Protein AF-S4R5X4-F1 (afdb_monomer)

Structure (mmCIF, N/CA/C/O backbone):
data_AF-S4R5X4-F1
#
_entry.id   AF-S4R5X4-F1
#
loop_
_atom_site.group_PDB
_atom_site.id
_atom_site.type_symbol
_atom_site.label_atom_id
_atom_site.label_alt_id
_atom_site.label_comp_id
_atom_site.label_asym_id
_atom_site.label_entity_id
_atom_site.label_seq_id
_atom_site.pdbx_PDB_ins_code
_atom_site.Cartn_x
_atom_site.Cartn_y
_atom_site.Cartn_z
_atom_site.occupancy
_atom_site.B_iso_or_equiv
_atom_site.auth_seq_id
_atom_site.auth_comp_id
_atom_site.auth_asym_id
_atom_site.auth_atom_id
_atom_site.pdbx_PDB_model_num
ATOM 1 N N . ILE A 1 1 ? 23.103 9.265 -6.075 1.00 38.38 1 ILE A N 1
ATOM 2 C CA . ILE A 1 1 ? 23.348 7.849 -6.441 1.00 38.38 1 ILE A CA 1
ATOM 3 C C . ILE A 1 1 ? 22.443 7.531 -7.623 1.00 38.38 1 ILE A C 1
ATOM 5 O O . ILE A 1 1 ? 21.228 7.491 -7.450 1.00 38.38 1 ILE A O 1
ATOM 9 N N . GLY A 1 2 ? 23.011 7.451 -8.830 1.00 53.12 2 GLY A N 1
ATOM 10 C CA . GLY A 1 2 ? 22.262 7.063 -10.027 1.00 53.12 2 GLY A CA 1
ATOM 11 C C . GLY A 1 2 ? 21.777 5.622 -9.884 1.00 53.12 2 GLY A C 1
ATOM 12 O O . GLY A 1 2 ? 22.504 4.779 -9.367 1.00 53.12 2 GLY A O 1
ATOM 13 N N . ARG A 1 3 ? 20.529 5.346 -10.268 1.00 67.25 3 ARG A N 1
ATOM 14 C CA . ARG A 1 3 ? 20.020 3.971 -10.305 1.00 67.25 3 ARG A CA 1
ATOM 15 C C . ARG A 1 3 ? 20.649 3.274 -11.505 1.00 67.25 3 ARG A C 1
ATOM 17 O O . ARG A 1 3 ? 20.327 3.622 -12.636 1.00 67.25 3 ARG A O 1
ATOM 24 N N . THR A 1 4 ? 21.543 2.324 -11.261 1.00 82.88 4 THR A N 1
ATOM 25 C CA . THR A 1 4 ? 22.122 1.495 -12.321 1.00 82.88 4 THR A CA 1
ATOM 26 C C . THR A 1 4 ? 21.131 0.402 -12.697 1.00 82.88 4 THR A C 1
ATOM 28 O O . THR A 1 4 ? 20.563 -0.257 -11.826 1.00 82.88 4 THR A O 1
ATOM 31 N N . VAL A 1 5 ? 20.895 0.223 -13.993 1.00 87.19 5 VAL A N 1
ATOM 32 C CA . VAL A 1 5 ? 20.028 -0.846 -14.495 1.00 87.19 5 VAL A CA 1
ATOM 33 C C . VAL A 1 5 ? 20.739 -2.184 -14.309 1.00 87.19 5 VAL A C 1
ATOM 35 O O . VAL A 1 5 ? 21.898 -2.328 -14.695 1.00 87.19 5 VAL A O 1
ATOM 38 N N . CYS A 1 6 ? 20.054 -3.168 -13.722 1.00 92.44 6 CYS A N 1
ATOM 39 C CA . CYS A 1 6 ? 20.585 -4.523 -13.627 1.00 92.44 6 CYS A CA 1
ATOM 40 C C . CYS A 1 6 ? 20.524 -5.185 -15.007 1.00 92.44 6 CYS A C 1
ATOM 42 O O . CYS A 1 6 ? 19.441 -5.503 -15.499 1.00 92.44 6 CYS A O 1
ATOM 44 N N . ARG A 1 7 ? 21.690 -5.373 -15.629 1.00 93.75 7 ARG A N 1
ATOM 45 C CA . ARG A 1 7 ? 21.796 -5.899 -16.993 1.00 93.75 7 ARG A CA 1
ATOM 46 C C . ARG A 1 7 ? 21.220 -7.309 -17.122 1.00 93.75 7 ARG A C 1
ATOM 48 O O . ARG A 1 7 ? 20.422 -7.529 -18.019 1.00 93.75 7 ARG A O 1
ATOM 55 N N . ALA A 1 8 ? 21.532 -8.201 -16.182 1.00 95.75 8 ALA A N 1
ATOM 56 C CA . ALA A 1 8 ? 21.023 -9.574 -16.194 1.00 95.75 8 ALA A CA 1
ATOM 57 C C . ALA A 1 8 ? 19.483 -9.633 -16.138 1.00 95.75 8 ALA A C 1
ATOM 59 O O . ALA A 1 8 ? 18.861 -10.403 -16.862 1.00 95.75 8 ALA A O 1
ATOM 60 N N . VAL A 1 9 ? 18.853 -8.775 -15.325 1.00 94.81 9 VAL A N 1
ATOM 61 C CA . VAL A 1 9 ? 17.381 -8.688 -15.254 1.00 94.81 9 VAL A CA 1
ATOM 62 C C . VAL A 1 9 ? 16.804 -8.146 -16.560 1.00 94.81 9 VAL A C 1
ATOM 64 O O . VAL A 1 9 ? 15.781 -8.635 -17.027 1.00 94.81 9 VAL A O 1
ATOM 67 N N . LEU A 1 10 ? 17.453 -7.144 -17.157 1.00 94.94 10 LEU A N 1
ATOM 68 C CA . LEU A 1 10 ? 17.000 -6.568 -18.419 1.00 94.94 10 LEU A CA 1
ATOM 69 C C . LEU A 1 10 ? 17.122 -7.559 -19.581 1.00 94.94 10 LEU A C 1
ATOM 71 O O . LEU A 1 10 ? 16.208 -7.631 -20.387 1.00 94.94 10 LEU A O 1
ATOM 75 N N . GLU A 1 11 ? 18.211 -8.326 -19.646 1.00 96.12 11 GLU A N 1
ATOM 76 C CA . GLU A 1 11 ? 18.411 -9.375 -20.653 1.00 96.12 11 GLU A CA 1
ATOM 77 C C . GLU A 1 11 ? 17.351 -10.473 -20.522 1.00 96.12 11 GLU A C 1
ATOM 79 O O . GLU A 1 11 ? 16.758 -10.873 -21.519 1.00 96.12 11 GLU A O 1
ATOM 84 N N . HIS A 1 12 ? 17.038 -10.894 -19.294 1.00 96.75 12 HIS A N 1
ATOM 85 C CA . HIS A 1 12 ? 15.958 -11.848 -19.057 1.00 96.75 12 HIS A CA 1
ATOM 86 C C . HIS A 1 12 ? 14.590 -11.294 -19.491 1.00 96.75 12 HIS A C 1
ATOM 88 O O . HIS A 1 12 ? 13.841 -11.973 -20.187 1.00 96.75 12 HIS A O 1
ATOM 94 N N . PHE A 1 13 ? 14.286 -10.035 -19.159 1.00 96.88 13 PHE A N 1
ATOM 95 C CA . PHE A 1 13 ? 13.076 -9.363 -19.641 1.00 96.88 13 PHE A CA 1
ATOM 96 C C . PHE A 1 13 ? 13.043 -9.223 -21.165 1.0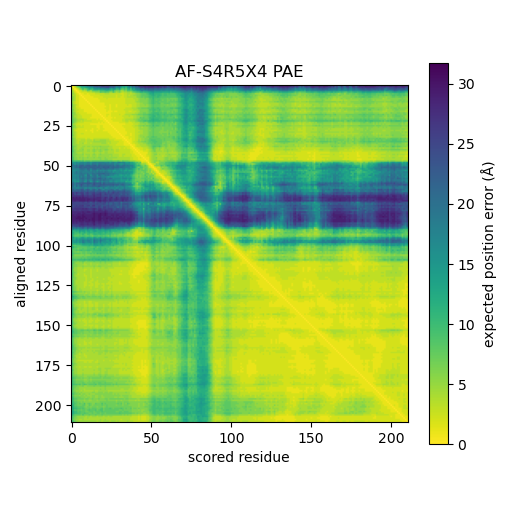0 96.88 13 PHE A C 1
ATOM 98 O O . PHE A 1 13 ? 11.973 -9.341 -21.750 1.00 96.88 13 PHE A O 1
ATOM 105 N N . ASP A 1 14 ? 14.187 -8.982 -21.808 1.00 96.69 14 ASP A N 1
ATOM 106 C CA . ASP A 1 14 ? 14.277 -8.858 -23.262 1.00 96.69 14 ASP A CA 1
ATOM 107 C C . ASP A 1 14 ? 13.915 -10.169 -23.977 1.00 96.69 14 ASP A C 1
ATOM 109 O O . ASP A 1 14 ? 13.269 -10.112 -25.023 1.00 96.69 14 ASP A O 1
ATOM 113 N N . VAL A 1 15 ? 14.254 -11.323 -23.393 1.00 97.00 15 VAL A N 1
ATOM 114 C CA . VAL A 1 15 ? 13.836 -12.644 -23.889 1.00 97.00 15 VAL A CA 1
ATOM 115 C C . VAL A 1 15 ? 12.344 -12.870 -23.628 1.00 97.00 15 VAL A C 1
ATOM 117 O O . VAL A 1 15 ? 11.556 -12.931 -24.568 1.00 97.00 15 VAL A O 1
ATOM 120 N N . GLU A 1 16 ? 11.938 -12.899 -22.358 1.00 97.06 16 GLU A N 1
ATOM 121 C CA . GLU A 1 16 ? 10.577 -13.280 -21.946 1.00 97.06 16 GLU A CA 1
ATOM 122 C C . GLU A 1 16 ? 9.509 -12.334 -22.518 1.00 97.06 16 GLU A C 1
ATOM 124 O O . GLU A 1 16 ? 8.531 -12.739 -23.149 1.00 97.06 16 GLU A O 1
ATOM 129 N N . TYR A 1 17 ? 9.691 -11.025 -22.331 1.00 97.56 17 TYR A N 1
ATOM 130 C CA . TYR A 1 17 ? 8.712 -10.039 -22.782 1.00 97.56 17 TYR A CA 1
ATOM 131 C C . TYR A 1 17 ? 8.845 -9.707 -24.269 1.00 97.56 17 TYR A C 1
ATOM 133 O O . TYR A 1 17 ? 7.873 -9.235 -24.867 1.00 97.56 17 TYR A O 1
ATOM 141 N N . GLY A 1 18 ? 10.004 -9.979 -24.876 1.00 96.88 18 GLY A N 1
ATOM 142 C CA . GLY A 1 18 ? 10.182 -9.934 -26.324 1.00 96.88 18 GLY A CA 1
ATOM 143 C C . GLY A 1 18 ? 9.308 -10.968 -27.031 1.00 96.88 18 GLY A C 1
ATOM 144 O O . GLY A 1 18 ? 8.622 -10.621 -27.993 1.00 96.88 18 GLY A O 1
ATOM 145 N N . GLU A 1 19 ? 9.255 -12.194 -26.509 1.00 97.12 19 GLU A N 1
ATOM 146 C CA . GLU A 1 19 ? 8.370 -13.250 -27.013 1.00 97.12 19 GLU A CA 1
ATOM 147 C C . GLU A 1 19 ? 6.889 -12.922 -26.771 1.00 97.12 19 GLU A C 1
ATOM 149 O O . GLU A 1 19 ? 6.078 -13.003 -27.694 1.00 97.12 19 GLU A O 1
ATOM 154 N N . LEU A 1 20 ? 6.532 -12.462 -25.565 1.00 97.38 20 LEU A N 1
ATOM 155 C CA . LEU A 1 20 ? 5.136 -12.177 -25.200 1.00 97.38 20 LEU A CA 1
ATOM 156 C C . LEU A 1 20 ? 4.530 -10.967 -25.926 1.00 97.38 20 LEU A C 1
ATOM 158 O O . LEU A 1 20 ? 3.342 -10.965 -26.253 1.00 97.38 20 LEU A O 1
ATOM 162 N N . PHE A 1 21 ? 5.310 -9.904 -26.148 1.00 97.00 21 PHE A N 1
ATOM 163 C CA . PHE A 1 21 ? 4.790 -8.630 -26.666 1.00 97.00 21 PHE A CA 1
ATOM 164 C C . PHE A 1 21 ? 5.345 -8.235 -28.042 1.00 97.00 21 PHE A C 1
ATOM 166 O O . PHE A 1 21 ? 4.913 -7.216 -28.601 1.00 97.00 21 PHE A O 1
ATOM 173 N N . GLY A 1 22 ? 6.286 -9.001 -28.601 1.00 96.06 22 GLY A N 1
ATOM 174 C CA . GLY A 1 22 ? 6.898 -8.741 -29.903 1.00 96.06 22 GLY A CA 1
ATOM 175 C C . GLY A 1 22 ? 7.437 -7.313 -30.021 1.00 96.06 22 GLY A C 1
ATOM 176 O O . GLY A 1 22 ? 8.041 -6.761 -29.102 1.00 96.06 22 GLY A O 1
ATOM 177 N N . GLN A 1 23 ? 7.137 -6.640 -31.135 1.00 94.56 23 GLN A N 1
ATOM 178 C CA . GLN A 1 23 ? 7.589 -5.262 -31.393 1.00 94.56 23 GLN A CA 1
ATOM 179 C C . GLN A 1 23 ? 7.088 -4.229 -30.362 1.00 94.56 23 GLN A C 1
ATOM 181 O O . GLN A 1 23 ? 7.664 -3.146 -30.230 1.00 94.56 23 GLN A O 1
ATOM 186 N N . ARG A 1 24 ? 6.023 -4.530 -29.598 1.00 96.94 24 ARG A N 1
ATOM 187 C CA . ARG A 1 24 ? 5.535 -3.631 -28.535 1.00 96.94 24 ARG A CA 1
ATOM 188 C C . ARG A 1 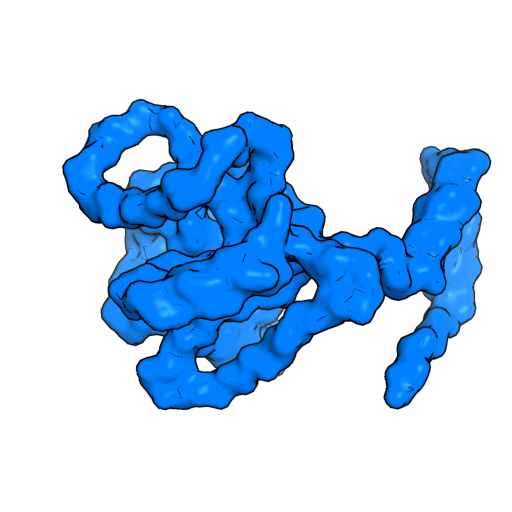24 ? 6.473 -3.609 -27.331 1.00 96.94 24 ARG A C 1
ATOM 190 O O . ARG A 1 24 ? 6.535 -2.575 -26.663 1.00 96.94 24 ARG A O 1
ATOM 197 N N . TRP A 1 25 ? 7.230 -4.683 -27.095 1.00 96.88 25 TRP A N 1
ATOM 198 C CA . TRP A 1 25 ? 8.203 -4.756 -26.006 1.00 96.88 25 TRP A CA 1
ATOM 199 C C . TRP A 1 25 ? 9.213 -3.610 -26.067 1.00 96.88 25 TRP A C 1
ATOM 201 O O . TRP A 1 25 ? 9.448 -2.949 -25.060 1.00 96.88 25 TRP A O 1
ATOM 211 N N . LEU A 1 26 ? 9.715 -3.273 -27.261 1.00 95.12 26 LEU A N 1
ATOM 212 C CA . LEU A 1 26 ? 10.669 -2.173 -27.446 1.00 95.12 26 LEU A CA 1
ATOM 213 C C . LEU A 1 26 ? 10.131 -0.839 -26.902 1.00 95.12 26 LEU A C 1
ATOM 215 O O . LEU A 1 26 ? 10.872 -0.063 -26.294 1.00 95.12 26 LEU A O 1
ATOM 219 N N . LYS A 1 27 ? 8.823 -0.589 -27.057 1.00 95.19 27 LYS A N 1
ATOM 220 C CA . LYS A 1 27 ? 8.160 0.603 -26.508 1.00 95.19 27 LYS A CA 1
ATOM 221 C C . LYS A 1 27 ? 8.034 0.526 -24.985 1.00 95.19 27 LYS A C 1
ATOM 223 O O . LYS A 1 27 ? 8.316 1.517 -24.314 1.00 95.19 27 LYS A O 1
ATOM 228 N N . PHE A 1 28 ? 7.641 -0.624 -24.435 1.00 94.44 28 PHE A N 1
ATOM 229 C CA . PHE A 1 28 ? 7.523 -0.824 -22.984 1.00 94.44 28 PHE A CA 1
ATOM 230 C C . PHE A 1 28 ? 8.873 -0.681 -22.288 1.00 94.44 28 PHE A C 1
ATOM 232 O O . PHE A 1 28 ? 9.009 0.120 -21.366 1.00 94.44 28 PHE A O 1
ATOM 239 N N . ARG A 1 29 ? 9.895 -1.352 -22.814 1.00 94.25 29 ARG A N 1
ATOM 240 C CA . ARG A 1 29 ? 11.285 -1.252 -22.377 1.00 94.25 29 ARG A CA 1
ATOM 241 C C . ARG A 1 29 ? 11.780 0.192 -22.378 1.00 94.25 29 ARG A C 1
ATOM 243 O O . ARG A 1 29 ? 12.335 0.655 -21.384 1.00 94.25 29 ARG A O 1
ATOM 250 N N . ALA A 1 30 ? 11.527 0.939 -23.454 1.00 93.44 30 ALA A N 1
ATOM 251 C CA . ALA A 1 30 ? 11.913 2.347 -23.542 1.00 93.44 30 ALA A CA 1
ATOM 252 C C . ALA A 1 30 ? 11.230 3.233 -22.482 1.00 93.44 30 ALA A C 1
ATOM 254 O O . ALA A 1 30 ? 11.796 4.249 -22.083 1.00 93.44 30 ALA A O 1
ATOM 255 N N . VAL A 1 31 ? 10.023 2.886 -22.021 1.00 91.19 31 VAL A N 1
ATOM 256 C CA . VAL A 1 31 ? 9.343 3.578 -20.909 1.00 91.19 31 VAL A CA 1
ATOM 257 C C . VAL A 1 31 ? 9.887 3.117 -19.555 1.00 91.19 31 VAL A C 1
ATOM 259 O O . VAL A 1 31 ? 10.163 3.952 -18.694 1.00 91.19 31 VAL A O 1
ATOM 262 N N . MET A 1 32 ? 10.107 1.813 -19.371 1.00 89.88 32 MET A N 1
ATOM 263 C CA . MET A 1 32 ? 10.686 1.247 -18.148 1.00 89.88 32 MET A CA 1
ATOM 264 C C . MET A 1 32 ? 12.061 1.840 -17.837 1.00 89.88 32 MET A C 1
ATOM 266 O O . MET A 1 32 ? 12.354 2.112 -16.680 1.00 89.88 32 MET A O 1
ATOM 270 N N . LEU A 1 33 ? 12.878 2.110 -18.856 1.00 91.50 33 LEU A N 1
ATOM 271 C CA . LEU A 1 33 ? 14.222 2.674 -18.698 1.00 91.50 33 LEU A CA 1
ATOM 272 C C . LEU A 1 33 ? 14.259 4.210 -18.636 1.00 91.50 33 LEU A C 1
ATOM 274 O O . LEU A 1 33 ? 15.338 4.781 -18.500 1.00 91.50 33 LEU A O 1
ATOM 278 N N . ALA A 1 34 ? 13.110 4.886 -18.723 1.00 88.81 34 ALA A N 1
ATOM 279 C CA . ALA A 1 34 ? 13.012 6.343 -18.756 1.00 88.81 34 ALA A CA 1
ATOM 280 C C . ALA A 1 34 ? 12.267 6.880 -17.516 1.00 88.81 34 ALA A C 1
ATOM 282 O O . ALA A 1 34 ? 11.046 7.043 -17.559 1.00 88.81 34 ALA A O 1
ATOM 283 N N . PRO A 1 35 ? 12.967 7.203 -16.405 1.00 83.62 35 PRO A N 1
ATOM 284 C CA . PRO A 1 35 ? 12.337 7.664 -15.162 1.00 83.62 35 PRO A CA 1
ATOM 285 C C . PRO A 1 35 ? 11.455 8.908 -15.312 1.00 83.62 35 PRO A C 1
ATOM 287 O O . PRO A 1 35 ? 10.497 9.081 -14.568 1.00 83.62 35 PRO A O 1
ATOM 290 N N . ASN A 1 36 ? 11.744 9.769 -16.291 1.00 81.75 36 ASN A N 1
ATOM 291 C CA . ASN A 1 36 ? 10.931 10.939 -16.627 1.00 81.75 36 ASN A CA 1
ATOM 292 C C . ASN A 1 36 ? 9.559 10.585 -17.228 1.00 81.75 36 ASN A C 1
ATOM 294 O O . ASN A 1 36 ? 8.693 11.453 -17.300 1.00 81.75 36 ASN A O 1
ATOM 298 N N . LYS A 1 37 ? 9.360 9.334 -17.659 1.00 83.06 37 LYS A N 1
ATOM 299 C CA . LYS A 1 37 ? 8.078 8.813 -18.149 1.00 83.06 37 LYS A CA 1
ATOM 300 C C . LYS A 1 37 ? 7.274 8.091 -17.065 1.00 83.06 37 LYS A C 1
ATOM 302 O O . LYS A 1 37 ? 6.140 7.697 -17.322 1.00 83.06 37 LYS A O 1
ATOM 307 N N . TRP A 1 38 ? 7.837 7.883 -15.874 1.00 84.69 38 TRP A N 1
ATOM 308 C CA . TRP A 1 38 ? 7.147 7.175 -14.799 1.00 84.69 38 TRP A CA 1
ATOM 309 C C . TRP A 1 38 ? 6.102 8.074 -14.143 1.00 84.69 38 TRP A C 1
ATOM 311 O O . TRP A 1 38 ? 6.392 9.197 -13.731 1.00 84.69 38 TRP A O 1
ATOM 321 N N . GLN A 1 39 ? 4.881 7.558 -14.024 1.00 83.88 39 GLN A N 1
ATOM 322 C CA . GLN A 1 39 ? 3.752 8.304 -13.484 1.00 83.88 39 GLN A CA 1
ATOM 323 C C . GLN A 1 39 ? 3.590 8.035 -11.989 1.00 83.88 39 GLN A C 1
ATOM 325 O O . GLN A 1 39 ? 3.232 6.938 -11.555 1.00 83.88 39 GLN A O 1
ATOM 330 N N . TYR A 1 40 ? 3.838 9.072 -11.197 1.00 84.75 40 TYR A N 1
ATOM 331 C CA . TYR A 1 40 ? 3.565 9.079 -9.768 1.00 84.75 40 TYR A CA 1
ATOM 332 C C . TYR A 1 40 ? 2.317 9.908 -9.478 1.00 84.75 40 TYR A C 1
ATOM 334 O O . TYR A 1 40 ? 2.081 10.935 -10.119 1.00 84.75 40 TYR A O 1
ATOM 342 N N . ALA A 1 41 ? 1.562 9.470 -8.478 1.00 84.12 41 ALA A N 1
ATOM 343 C CA . ALA A 1 41 ? 0.423 10.177 -7.930 1.00 84.12 41 ALA A CA 1
ATOM 344 C C . ALA A 1 41 ? 0.679 10.567 -6.468 1.00 84.12 41 ALA A C 1
ATOM 346 O O . ALA A 1 41 ? 1.342 9.833 -5.731 1.00 84.12 41 ALA A O 1
ATOM 347 N N . ALA A 1 42 ? 0.118 11.696 -6.047 1.00 87.50 42 ALA A N 1
ATOM 348 C CA . ALA A 1 42 ? -0.112 12.025 -4.650 1.00 87.50 42 ALA A CA 1
ATOM 349 C C . ALA A 1 42 ? -1.559 11.673 -4.302 1.00 87.50 42 ALA A C 1
ATOM 351 O O . ALA A 1 42 ? -2.495 12.302 -4.793 1.00 87.50 42 ALA A O 1
ATOM 352 N N . LEU A 1 43 ? -1.725 10.657 -3.460 1.00 88.12 43 LEU A N 1
ATOM 353 C CA . LEU A 1 43 ? -2.986 10.306 -2.823 1.00 88.12 43 LEU A CA 1
ATOM 354 C C . LEU A 1 43 ? -3.200 11.247 -1.627 1.00 88.12 43 LEU A C 1
ATOM 356 O O . LEU A 1 43 ? -2.438 11.152 -0.662 1.00 88.12 43 LEU A O 1
ATOM 360 N N . PRO A 1 44 ? -4.184 12.155 -1.652 1.00 85.88 44 PRO A N 1
ATOM 361 C CA . PRO A 1 44 ? -4.466 13.047 -0.544 1.00 85.88 44 PRO A CA 1
ATOM 362 C C . PRO A 1 44 ? -4.878 12.269 0.697 1.00 85.88 44 PRO A C 1
ATOM 364 O O . PRO A 1 44 ? -5.566 11.254 0.623 1.00 85.88 44 PRO A O 1
ATOM 367 N N . ASN A 1 45 ? -4.473 12.775 1.851 1.00 90.06 45 ASN A N 1
ATOM 368 C CA . ASN A 1 45 ? -4.889 12.238 3.126 1.00 90.06 45 ASN A CA 1
ATOM 369 C C . ASN A 1 45 ? -6.098 13.008 3.655 1.00 90.06 45 ASN A C 1
ATOM 371 O O . ASN A 1 45 ? -5.947 14.027 4.328 1.00 90.06 45 ASN A O 1
ATOM 375 N N . LEU A 1 46 ? -7.299 12.495 3.406 1.00 85.56 46 LEU A N 1
ATOM 376 C CA . LEU A 1 46 ? -8.554 13.107 3.837 1.00 85.56 46 LEU A CA 1
ATOM 377 C C . LEU A 1 46 ? -8.646 13.291 5.361 1.00 85.56 46 LEU A C 1
ATOM 379 O O . LEU A 1 46 ? -9.366 14.175 5.818 1.00 85.56 46 LEU A O 1
ATOM 383 N N . PHE A 1 47 ? -7.885 12.526 6.154 1.00 87.69 47 PHE A N 1
ATOM 384 C CA . PHE A 1 47 ? -7.805 12.720 7.604 1.00 87.69 47 PHE A CA 1
ATOM 385 C C . PHE A 1 47 ? -7.041 13.992 8.009 1.00 87.69 47 PHE A C 1
ATOM 387 O O . PHE A 1 47 ? -7.362 14.590 9.031 1.00 87.69 47 PHE A O 1
ATOM 394 N N . ALA A 1 48 ? -6.047 14.419 7.224 1.00 86.00 48 ALA A N 1
ATOM 395 C CA . ALA A 1 48 ? -5.311 15.667 7.454 1.00 86.00 48 ALA A CA 1
ATOM 396 C C . ALA A 1 48 ? -6.044 16.893 6.873 1.00 86.00 48 ALA A C 1
ATOM 398 O O . ALA A 1 48 ? -5.855 18.021 7.320 1.00 86.00 48 ALA A O 1
ATOM 399 N N . MET A 1 49 ? -6.915 16.669 5.887 1.00 71.38 49 MET A N 1
ATOM 400 C CA . MET A 1 49 ? -7.570 17.711 5.081 1.00 71.38 49 MET A CA 1
ATOM 401 C C . MET A 1 49 ? -8.732 18.412 5.780 1.00 71.38 49 MET A C 1
ATOM 403 O O . MET A 1 49 ? -9.362 19.284 5.190 1.00 71.38 49 MET A O 1
ATOM 407 N N . GLN A 1 50 ? -9.021 18.070 7.037 1.00 64.19 50 GLN A N 1
ATOM 408 C CA . GLN A 1 50 ? -9.927 18.872 7.862 1.00 64.19 50 GLN A CA 1
ATOM 409 C C . GLN A 1 50 ? -9.350 20.274 8.146 1.00 64.19 50 GLN A C 1
ATOM 411 O O . GLN A 1 50 ? -10.100 21.187 8.475 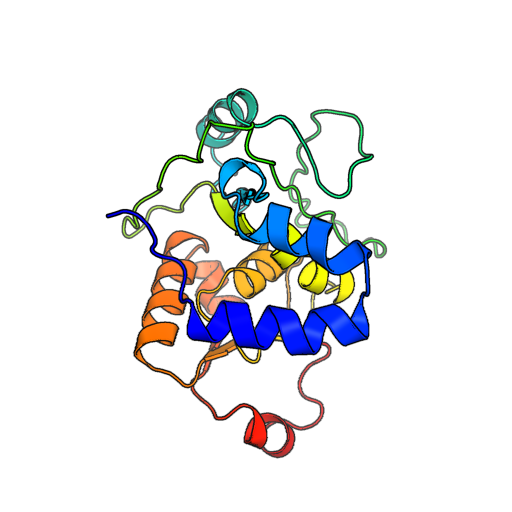1.00 64.19 50 GLN A O 1
ATOM 416 N N . GLN A 1 51 ? -8.037 20.473 7.965 1.00 60.47 51 GLN A N 1
ATOM 417 C CA . GLN A 1 51 ? -7.368 21.767 8.105 1.00 60.47 51 GLN A CA 1
ATOM 418 C C . GLN A 1 51 ? -7.356 22.532 6.768 1.00 60.47 51 GLN A C 1
ATOM 420 O O . GLN A 1 51 ? -6.809 22.053 5.773 1.00 60.47 51 GLN A O 1
ATOM 425 N N . ARG A 1 52 ? -7.943 23.739 6.746 1.00 55.16 52 ARG A N 1
ATOM 426 C CA . ARG A 1 52 ? -8.134 24.572 5.538 1.00 55.16 52 ARG A CA 1
ATOM 427 C C . ARG A 1 52 ? -6.826 24.884 4.797 1.00 55.16 52 ARG A C 1
ATOM 429 O O . ARG A 1 52 ? -6.763 24.722 3.582 1.00 55.16 52 ARG A O 1
ATOM 436 N N . GLU A 1 53 ? -5.775 25.216 5.539 1.00 59.59 53 GLU A N 1
ATOM 437 C CA . GLU A 1 53 ? -4.431 25.539 5.025 1.00 59.59 53 GLU A CA 1
ATOM 438 C C . GLU A 1 53 ? -3.818 24.389 4.211 1.00 59.59 53 GLU A C 1
ATOM 440 O O . GLU A 1 53 ? -3.132 24.606 3.213 1.00 59.59 53 GLU A O 1
ATOM 445 N N . THR A 1 54 ? -4.115 23.143 4.597 1.00 64.88 54 THR A N 1
ATOM 446 C CA . THR A 1 54 ? -3.619 21.955 3.892 1.00 64.88 54 THR A CA 1
ATOM 447 C C . THR A 1 54 ? -4.302 21.788 2.532 1.00 64.88 54 THR A C 1
ATOM 449 O O . THR A 1 54 ? -3.672 21.316 1.592 1.00 64.88 54 THR A O 1
ATOM 452 N N . ARG A 1 55 ? -5.572 22.190 2.392 1.00 60.84 55 ARG A N 1
ATOM 453 C CA . ARG A 1 55 ? -6.320 22.063 1.128 1.00 60.84 55 ARG A CA 1
ATOM 454 C C . ARG A 1 55 ? -5.851 23.088 0.097 1.00 60.84 55 ARG A C 1
ATOM 456 O O . ARG A 1 55 ? -5.589 22.719 -1.046 1.00 60.84 55 ARG A O 1
ATOM 463 N N . GLU A 1 56 ? -5.714 24.346 0.512 1.00 62.06 56 GLU A N 1
ATOM 464 C CA . GLU A 1 56 ? -5.318 25.458 -0.365 1.00 62.06 56 GLU A CA 1
ATOM 465 C C . GLU A 1 56 ? -3.879 25.271 -0.883 1.00 62.06 56 GLU A C 1
ATOM 467 O O . GLU A 1 56 ? -3.655 25.324 -2.091 1.00 62.06 56 GLU A O 1
ATOM 472 N N . GLY A 1 57 ? -2.930 24.891 -0.017 1.00 65.00 57 GLY A N 1
ATOM 473 C CA . GLY A 1 57 ? -1.534 24.678 -0.424 1.00 65.00 57 GLY A CA 1
ATOM 474 C C . GLY A 1 57 ? -1.298 23.485 -1.364 1.00 65.00 57 GLY A C 1
ATOM 475 O O . GLY A 1 57 ? -0.296 23.442 -2.070 1.00 65.00 57 GLY A O 1
ATOM 476 N N . LEU A 1 58 ? -2.200 22.499 -1.411 1.00 64.25 58 LEU A N 1
ATOM 477 C CA . LEU A 1 58 ? -2.080 21.360 -2.335 1.00 64.25 58 LEU A CA 1
ATOM 478 C C . LEU A 1 58 ? -2.752 21.650 -3.680 1.00 64.25 58 LEU A C 1
ATOM 480 O O . LEU A 1 58 ? -2.246 21.210 -4.711 1.00 64.25 58 LEU A O 1
ATOM 484 N N . ALA A 1 59 ? -3.851 22.411 -3.692 1.00 60.53 59 ALA A N 1
ATOM 485 C CA . ALA A 1 59 ? -4.543 22.789 -4.924 1.00 60.53 59 ALA A CA 1
ATOM 486 C C . ALA A 1 59 ? -3.622 23.542 -5.905 1.00 60.53 59 ALA A C 1
ATOM 488 O O . ALA A 1 59 ? -3.727 23.360 -7.117 1.00 60.53 59 ALA A O 1
ATOM 489 N N . GLU A 1 60 ? -2.660 24.319 -5.397 1.00 59.16 60 GLU A N 1
ATOM 490 C CA . GLU A 1 60 ? -1.668 25.032 -6.216 1.00 59.16 60 GLU A CA 1
ATOM 491 C C . GLU A 1 60 ? -0.625 24.114 -6.877 1.00 59.16 60 GLU A C 1
ATOM 493 O O . GLU A 1 60 ? -0.024 24.465 -7.896 1.00 59.16 60 GLU A O 1
ATOM 498 N N . HIS A 1 61 ? -0.396 22.923 -6.322 1.00 56.66 61 HIS A N 1
ATOM 499 C CA . HIS A 1 61 ? 0.655 22.012 -6.776 1.00 56.66 61 HIS A CA 1
ATOM 500 C C . HIS A 1 61 ? 0.144 20.878 -7.667 1.00 56.66 61 HIS A C 1
ATOM 502 O O . HIS A 1 61 ? 0.956 20.156 -8.254 1.00 56.66 61 HIS A O 1
ATOM 508 N N . PHE A 1 62 ? -1.176 20.724 -7.804 1.00 59.56 62 PHE A N 1
ATOM 509 C CA . PHE A 1 62 ? -1.761 19.494 -8.311 1.00 59.56 62 PHE A CA 1
ATOM 510 C C . PHE A 1 62 ? -2.978 19.703 -9.223 1.00 59.56 62 PHE A C 1
ATOM 512 O O . PHE A 1 62 ? -3.946 20.350 -8.847 1.00 59.56 62 PHE A O 1
ATOM 519 N N . ARG A 1 63 ? -2.941 19.134 -10.442 1.00 54.56 63 ARG A N 1
ATOM 520 C CA . ARG A 1 63 ? -3.839 19.549 -11.544 1.00 54.56 63 ARG A CA 1
ATOM 521 C C . ARG A 1 63 ? -4.666 18.444 -12.217 1.00 54.56 63 ARG A C 1
ATOM 523 O O . ARG A 1 63 ? -5.392 18.740 -13.157 1.00 54.56 63 ARG A O 1
ATOM 530 N N . TYR A 1 64 ? -4.571 17.191 -11.770 1.00 55.84 64 TYR A N 1
ATOM 531 C CA . TYR A 1 64 ? -5.256 16.055 -12.407 1.00 55.84 64 TYR A CA 1
ATOM 532 C C . TYR A 1 64 ? -5.910 15.160 -11.362 1.00 55.84 64 TYR A C 1
ATOM 534 O O . TYR A 1 64 ? -5.313 14.977 -10.311 1.00 55.84 64 TYR A O 1
ATOM 542 N N . THR A 1 65 ? -7.088 14.610 -11.658 1.00 56.38 65 THR A N 1
ATOM 543 C CA . THR A 1 65 ? -7.815 13.627 -10.838 1.00 56.38 65 THR A CA 1
ATOM 544 C C . THR A 1 65 ? -7.866 12.279 -11.558 1.00 56.38 65 THR A C 1
ATOM 546 O O . THR A 1 65 ? -7.754 12.215 -12.785 1.00 56.38 65 THR A O 1
ATOM 549 N N . PHE A 1 66 ? -8.002 11.186 -10.803 1.00 51.88 66 PHE A N 1
ATOM 550 C CA . PHE A 1 66 ? -8.181 9.844 -11.355 1.00 51.88 66 PHE A CA 1
ATOM 551 C C . PHE A 1 66 ? -9.451 9.202 -10.770 1.00 51.88 66 PHE A C 1
ATOM 553 O O . PHE A 1 66 ? -9.640 9.287 -9.564 1.00 51.88 66 PHE A O 1
ATOM 560 N N . PRO A 1 67 ? -10.310 8.540 -11.566 1.00 50.41 67 PRO A N 1
ATOM 561 C CA . PRO A 1 67 ? -10.256 8.441 -13.022 1.00 50.41 67 PRO A CA 1
ATOM 562 C C . PRO A 1 67 ? -10.530 9.797 -13.692 1.00 50.41 67 PRO A C 1
ATOM 564 O O . PRO A 1 67 ? -11.298 10.615 -13.192 1.00 50.41 67 PRO A O 1
ATOM 567 N N . ALA A 1 68 ? -9.851 10.044 -14.813 1.00 45.81 68 ALA A N 1
ATOM 568 C CA . ALA A 1 68 ? -9.964 11.290 -15.561 1.00 45.81 68 ALA A CA 1
ATOM 569 C C . ALA A 1 68 ? -11.392 11.440 -16.117 1.00 45.81 68 ALA A C 1
ATOM 571 O O . ALA A 1 68 ? -11.808 10.638 -16.950 1.00 45.81 68 ALA A O 1
ATOM 572 N N . GLY A 1 69 ? -12.140 12.445 -15.649 1.00 44.19 69 GLY A N 1
ATOM 573 C CA . GLY A 1 69 ? -13.491 12.724 -16.151 1.00 44.19 69 GLY A CA 1
ATOM 574 C C . GLY A 1 69 ? -14.402 13.548 -15.236 1.00 44.19 69 GLY A C 1
ATOM 575 O O . GLY A 1 69 ? -15.381 14.108 -15.720 1.00 44.19 69 GLY A O 1
ATOM 576 N N . SER A 1 70 ? -14.103 13.686 -13.942 1.00 47.25 70 SER A N 1
ATOM 577 C CA . SER A 1 70 ? -14.869 14.573 -13.058 1.00 47.25 70 SER A CA 1
ATOM 578 C C . SER A 1 70 ? -14.382 16.020 -13.191 1.00 47.25 70 SER A C 1
ATOM 580 O O . SER A 1 70 ? -13.324 16.403 -12.693 1.00 47.25 70 SER A O 1
ATOM 582 N N . HIS A 1 71 ? -15.156 16.824 -13.917 1.00 38.62 71 HIS A N 1
ATOM 583 C CA . HIS A 1 71 ? -14.982 18.268 -14.007 1.00 38.62 71 HIS A CA 1
ATOM 584 C C . HIS A 1 71 ? -15.215 18.927 -12.635 1.00 38.62 71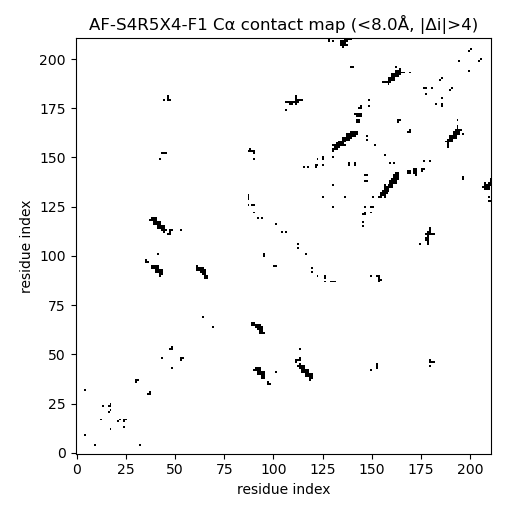 HIS A C 1
ATOM 586 O O . HIS A 1 71 ? -16.296 18.798 -12.072 1.00 38.62 71 HIS A O 1
ATOM 592 N N . GLY A 1 72 ? -14.236 19.695 -12.150 1.00 42.53 72 GLY A N 1
ATOM 593 C CA . GLY A 1 72 ? -14.450 20.764 -11.164 1.00 42.53 72 GLY A CA 1
ATOM 594 C C . GLY A 1 72 ? -13.816 20.569 -9.772 1.00 42.53 72 GLY A C 1
ATOM 595 O O . GLY A 1 72 ? -13.594 19.442 -9.338 1.00 42.53 72 GLY A O 1
ATOM 596 N N . PRO A 1 73 ? -13.513 21.676 -9.060 1.00 41.06 73 PRO A N 1
ATOM 597 C CA . PRO A 1 73 ? -12.789 21.712 -7.786 1.00 41.06 73 PRO A CA 1
ATOM 598 C C . PRO A 1 73 ? -13.683 21.433 -6.563 1.00 41.06 73 PRO A C 1
ATOM 600 O O . PRO A 1 73 ? -13.364 21.872 -5.457 1.00 41.06 73 PRO A O 1
ATOM 603 N N . GLU A 1 74 ? -14.805 20.727 -6.725 1.00 46.94 74 GLU A N 1
ATOM 604 C CA . GLU A 1 74 ? -15.611 20.300 -5.579 1.00 46.94 74 GLU A CA 1
ATOM 605 C C . GLU A 1 74 ? -14.929 19.113 -4.902 1.00 46.94 74 GLU A C 1
ATOM 607 O O . GLU A 1 74 ? -15.152 17.941 -5.194 1.00 46.94 74 GLU A O 1
ATOM 612 N N . TRP A 1 75 ? -14.017 19.451 -3.996 1.00 49.94 75 TRP A N 1
ATOM 613 C CA . TRP A 1 75 ? -13.425 18.507 -3.068 1.00 49.94 75 TRP A CA 1
ATOM 614 C C . TRP A 1 75 ? -14.532 17.782 -2.296 1.00 49.94 75 TRP A C 1
ATOM 616 O O . TRP A 1 75 ? -15.365 18.465 -1.693 1.00 49.94 75 TRP A O 1
ATOM 626 N N . PRO A 1 76 ? -14.529 16.442 -2.209 1.00 48.81 76 PRO A N 1
ATOM 627 C CA . PRO A 1 76 ? -15.538 15.738 -1.438 1.00 48.81 76 PRO A CA 1
ATOM 628 C C . PRO A 1 76 ? -15.390 16.132 0.032 1.00 48.81 76 PRO A C 1
ATOM 630 O O . PRO A 1 76 ? -14.406 15.807 0.705 1.00 48.81 76 PRO A O 1
ATOM 633 N N . LEU A 1 77 ? -16.374 16.854 0.559 1.00 44.69 77 LEU A N 1
ATOM 634 C CA . LEU A 1 77 ? -16.627 16.796 1.989 1.00 44.69 77 LEU A CA 1
ATOM 635 C C . LEU A 1 77 ? -16.915 15.324 2.290 1.00 44.69 77 LEU A C 1
ATOM 637 O O . LEU A 1 77 ? -17.780 14.726 1.655 1.00 44.69 77 LEU A O 1
ATOM 641 N N . ARG A 1 78 ? -16.162 14.720 3.217 1.00 46.88 78 ARG A N 1
ATOM 642 C CA . ARG A 1 78 ? -16.578 13.454 3.821 1.00 46.88 78 ARG A CA 1
ATOM 643 C C . ARG A 1 78 ? -17.937 13.720 4.469 1.00 46.88 78 ARG A C 1
ATOM 645 O O . ARG A 1 78 ? -17.980 14.232 5.584 1.00 46.88 78 ARG A O 1
ATOM 652 N N . SER A 1 79 ? -19.024 13.431 3.758 1.00 39.06 79 SER A N 1
ATOM 653 C CA . SER A 1 79 ? -20.314 13.201 4.390 1.00 39.06 79 SER A CA 1
ATOM 654 C C . SER A 1 79 ? -20.108 11.956 5.238 1.00 39.06 79 SER A C 1
ATOM 656 O O . SER A 1 79 ? -19.910 10.860 4.719 1.00 39.06 79 SER A O 1
ATOM 658 N N . LEU A 1 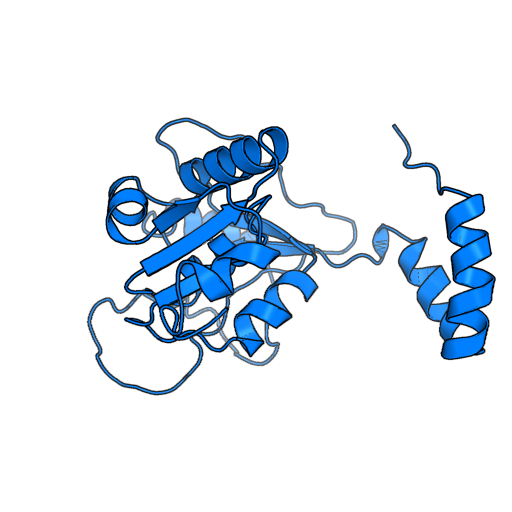80 ? -20.007 12.153 6.548 1.00 40.72 80 LEU A N 1
ATOM 659 C CA . LEU A 1 80 ? -19.937 11.060 7.508 1.00 40.72 80 LEU A CA 1
ATOM 660 C C . LEU A 1 80 ? -21.310 10.378 7.678 1.00 40.72 80 LEU A C 1
ATOM 662 O O . LEU A 1 80 ? -21.367 9.391 8.399 1.00 40.72 80 LEU A O 1
ATOM 666 N N . ASP A 1 81 ? -22.376 10.847 7.003 1.00 36.16 81 ASP A N 1
ATOM 667 C CA . ASP A 1 81 ? -23.759 10.582 7.431 1.00 36.16 81 ASP A CA 1
ATOM 668 C C . ASP A 1 81 ? -24.823 10.329 6.343 1.00 36.16 81 ASP A C 1
ATOM 670 O O . ASP A 1 81 ? -26.008 10.289 6.671 1.00 36.16 81 ASP A O 1
ATOM 674 N N . ASP A 1 82 ? -24.504 10.084 5.070 1.00 35.25 82 ASP A N 1
ATOM 675 C CA . ASP A 1 82 ? -25.542 9.644 4.123 1.00 35.25 82 ASP A CA 1
ATOM 676 C C . ASP A 1 82 ? -25.376 8.175 3.746 1.00 35.25 82 ASP A C 1
ATOM 678 O O . ASP A 1 82 ? -24.636 7.798 2.846 1.00 35.25 82 ASP A O 1
ATOM 682 N N . GLY A 1 83 ? -26.138 7.320 4.433 1.00 37.22 83 GLY A N 1
ATOM 683 C CA . GLY A 1 83 ? -26.334 5.902 4.117 1.00 37.22 83 GLY A CA 1
ATOM 684 C C . GLY A 1 83 ? -26.997 5.639 2.755 1.00 37.22 83 GLY A C 1
ATOM 685 O O . GLY A 1 83 ? -27.828 4.743 2.635 1.00 37.22 83 GLY A O 1
ATOM 686 N N . ARG A 1 84 ? -26.658 6.405 1.714 1.00 34.06 84 ARG A N 1
ATOM 687 C CA . ARG A 1 84 ? -27.038 6.150 0.328 1.00 34.06 84 ARG A CA 1
ATOM 688 C C . ARG A 1 84 ? -25.983 5.257 -0.310 1.00 34.06 84 ARG A C 1
ATOM 690 O O . ARG A 1 84 ? -24.862 5.660 -0.601 1.00 34.06 84 ARG A O 1
ATOM 697 N N . SER A 1 85 ? -26.360 4.005 -0.530 1.00 35.56 85 SER A N 1
ATOM 698 C CA . SER A 1 85 ? -25.625 3.095 -1.398 1.00 35.56 85 SER A CA 1
ATOM 699 C C . SER A 1 85 ? -25.517 3.670 -2.815 1.00 35.56 85 SER A C 1
ATOM 701 O O . SER A 1 85 ? -26.533 4.070 -3.375 1.00 35.56 85 SER A O 1
ATOM 703 N N . ALA A 1 86 ? -24.308 3.634 -3.388 1.00 32.91 86 ALA A N 1
ATOM 704 C CA . ALA A 1 86 ? -23.992 3.180 -4.755 1.00 32.91 86 ALA A CA 1
ATOM 705 C C . ALA A 1 86 ? -22.912 4.044 -5.429 1.00 32.91 86 ALA A C 1
ATOM 707 O O . ALA A 1 86 ? -23.194 5.023 -6.113 1.00 32.91 86 ALA A O 1
ATOM 708 N N . GLY A 1 87 ? -21.660 3.615 -5.287 1.00 34.31 87 GLY A N 1
ATOM 709 C CA . GLY A 1 87 ? -20.530 4.106 -6.069 1.00 34.31 87 GLY A CA 1
ATOM 710 C C . GLY A 1 87 ? -19.237 3.958 -5.285 1.00 34.31 87 GLY A C 1
ATOM 711 O O . GLY A 1 87 ? -19.193 4.294 -4.106 1.00 34.31 87 GLY A O 1
ATOM 712 N N . VAL A 1 88 ? -18.182 3.444 -5.918 1.00 43.31 88 VAL A N 1
ATOM 713 C CA . VAL A 1 88 ? -16.823 3.592 -5.384 1.00 43.31 88 VAL A CA 1
ATOM 714 C C . VAL A 1 88 ? -16.613 5.093 -5.214 1.00 43.31 88 VAL A C 1
ATOM 716 O O . VAL A 1 88 ? -16.601 5.808 -6.216 1.00 43.31 88 VAL A O 1
ATOM 719 N N . ALA A 1 89 ? -16.516 5.592 -3.978 1.00 53.78 89 ALA A N 1
ATOM 720 C CA . ALA A 1 89 ? -16.132 6.980 -3.764 1.00 53.78 89 ALA A CA 1
ATOM 721 C C . ALA A 1 89 ? -14.783 7.162 -4.471 1.00 53.78 89 ALA A C 1
ATOM 723 O O . ALA A 1 89 ? -13.800 6.500 -4.129 1.00 53.78 89 ALA A O 1
ATOM 724 N N . GLY A 1 90 ? -14.775 7.947 -5.551 1.00 57.84 90 GLY A N 1
ATOM 725 C CA . GLY A 1 90 ? -13.615 8.061 -6.427 1.00 57.84 90 GLY A CA 1
ATOM 726 C C . GLY A 1 90 ? -12.374 8.439 -5.621 1.00 57.84 90 GLY A C 1
ATOM 727 O O . GLY A 1 90 ? -12.425 9.325 -4.765 1.00 57.84 90 GLY A O 1
ATOM 728 N N . LEU A 1 91 ? -11.254 7.758 -5.872 1.00 67.69 91 LEU A N 1
ATOM 729 C CA . LEU A 1 91 ? -9.986 8.113 -5.245 1.00 67.69 91 LEU A CA 1
ATOM 730 C C . LEU A 1 91 ? -9.433 9.371 -5.894 1.00 67.69 91 LEU A C 1
ATOM 732 O O . LEU A 1 91 ? -8.850 9.322 -6.970 1.00 67.69 91 LEU A O 1
ATOM 736 N N . TRP A 1 92 ? -9.529 10.493 -5.198 1.00 69.56 92 TRP A N 1
ATOM 737 C CA . TRP A 1 92 ? -8.824 11.696 -5.611 1.00 69.56 92 TRP A CA 1
ATOM 738 C C . TRP A 1 92 ? -7.330 11.410 -5.563 1.00 69.56 92 TRP A C 1
ATOM 740 O O . TRP A 1 92 ? -6.801 10.963 -4.550 1.00 69.56 92 TRP A O 1
ATOM 750 N N . CYS A 1 93 ? -6.640 11.614 -6.675 1.00 72.06 93 CYS A N 1
ATOM 751 C CA . CYS A 1 93 ? -5.195 11.503 -6.717 1.00 72.06 93 CYS A CA 1
ATOM 752 C C . CYS A 1 93 ? -4.659 12.492 -7.726 1.00 72.06 93 CYS A C 1
ATOM 754 O O . CYS A 1 93 ? -5.278 12.717 -8.762 1.00 72.06 93 CYS A O 1
ATOM 756 N N . PHE A 1 94 ? -3.503 13.049 -7.411 1.00 75.94 94 PHE A N 1
ATOM 757 C CA . PHE A 1 94 ? -2.895 14.111 -8.177 1.00 75.94 94 PHE A CA 1
ATOM 758 C C . PHE A 1 94 ? -1.675 13.613 -8.923 1.00 75.94 94 PHE A C 1
ATOM 760 O O . PHE A 1 94 ? -0.765 13.090 -8.292 1.00 75.94 94 PHE A O 1
ATOM 767 N N . LEU A 1 95 ? -1.622 13.782 -10.242 1.00 75.56 95 LEU A N 1
ATOM 768 C CA . LEU A 1 95 ? -0.467 13.352 -11.034 1.00 75.56 95 LEU A CA 1
ATOM 769 C C . LEU A 1 95 ? 0.671 14.374 -10.964 1.00 75.56 95 LEU A C 1
ATOM 771 O O . LEU A 1 95 ? 0.439 15.582 -11.053 1.00 75.56 95 LEU A O 1
ATOM 775 N N . ALA A 1 96 ? 1.907 13.882 -10.846 1.00 69.50 96 ALA A N 1
ATOM 776 C CA . ALA A 1 96 ? 3.092 14.731 -10.935 1.00 69.50 96 ALA A CA 1
ATOM 777 C C . ALA A 1 96 ? 3.186 15.385 -12.318 1.00 69.50 96 ALA A C 1
ATOM 779 O O . ALA A 1 96 ? 3.026 14.721 -13.345 1.00 69.50 96 ALA A O 1
ATOM 780 N N . GLN A 1 97 ? 3.539 16.670 -12.354 1.00 67.00 97 GLN A N 1
ATOM 781 C CA . GLN A 1 97 ? 3.971 17.303 -13.595 1.00 67.00 97 GLN A CA 1
ATOM 782 C C . GLN A 1 97 ? 5.344 16.746 -13.996 1.00 67.00 97 GLN A C 1
ATOM 784 O O . GLN A 1 97 ? 6.226 16.567 -13.151 1.00 67.00 97 GLN A O 1
ATOM 789 N N . ALA A 1 98 ? 5.544 16.495 -15.292 1.00 64.81 98 ALA A N 1
ATOM 790 C CA . ALA A 1 98 ? 6.831 16.045 -15.814 1.00 64.81 98 ALA A CA 1
ATOM 791 C C . ALA A 1 98 ? 7.968 16.968 -15.328 1.00 64.81 98 ALA A C 1
ATOM 793 O O . ALA A 1 98 ? 7.907 18.185 -15.492 1.00 64.81 98 ALA A O 1
ATOM 794 N N . GLY A 1 99 ? 8.987 16.383 -14.692 1.00 64.00 99 GLY A N 1
ATOM 795 C CA . GLY A 1 99 ? 10.146 17.112 -14.165 1.00 64.00 99 GLY A CA 1
ATOM 796 C C . GLY A 1 99 ? 9.962 17.780 -12.795 1.00 64.00 99 GLY A C 1
ATOM 797 O O . GLY A 1 99 ? 10.926 18.343 -12.284 1.00 64.00 99 GLY A O 1
ATOM 798 N N . ARG A 1 100 ? 8.782 17.696 -12.162 1.00 72.31 100 ARG A N 1
ATOM 799 C CA . ARG A 1 100 ? 8.535 18.231 -10.810 1.00 72.31 100 ARG A CA 1
ATOM 800 C C . ARG A 1 100 ? 8.157 17.102 -9.842 1.00 72.31 100 ARG A C 1
ATOM 802 O O . ARG A 1 100 ? 6.986 16.732 -9.769 1.00 72.31 100 ARG A O 1
ATOM 809 N N . PRO A 1 101 ? 9.125 16.509 -9.119 1.00 74.00 101 PRO A N 1
ATOM 810 C CA . PRO A 1 101 ? 8.823 15.467 -8.144 1.00 74.00 101 PRO A CA 1
ATOM 811 C C . PRO A 1 101 ? 8.042 16.040 -6.957 1.00 74.00 101 PRO A C 1
ATOM 813 O O . PRO A 1 101 ? 8.252 17.184 -6.556 1.00 74.00 101 PRO A O 1
ATOM 816 N N . PHE A 1 102 ? 7.179 15.220 -6.357 1.00 79.44 102 PHE A N 1
ATOM 817 C CA . PHE A 1 102 ? 6.484 15.591 -5.126 1.00 79.44 102 PHE A CA 1
ATOM 818 C C . PHE A 1 102 ? 7.473 15.872 -3.983 1.00 79.44 102 PHE A C 1
ATOM 820 O O . PHE A 1 102 ? 8.489 15.168 -3.867 1.00 79.44 102 PHE A O 1
ATOM 827 N N . PRO A 1 103 ? 7.171 16.836 -3.093 1.00 82.62 103 PRO A N 1
ATOM 828 C CA . PRO A 1 103 ? 7.989 17.050 -1.914 1.00 82.62 103 PRO A CA 1
ATOM 829 C C . PRO A 1 103 ? 7.940 15.819 -1.002 1.00 82.62 103 PRO A C 1
ATOM 831 O O . PRO A 1 103 ? 6.915 15.149 -0.855 1.00 82.62 103 PRO A O 1
ATOM 834 N N . LYS A 1 104 ? 9.078 15.501 -0.379 1.00 83.12 104 LYS A N 1
ATOM 835 C CA . LYS A 1 104 ? 9.172 14.383 0.564 1.00 83.12 104 LYS A CA 1
ATOM 836 C C . LYS A 1 104 ? 8.658 14.822 1.929 1.00 83.12 104 LYS A C 1
ATOM 838 O O . LYS A 1 104 ? 9.333 15.575 2.623 1.00 83.12 104 LYS A O 1
ATOM 843 N N . LEU A 1 105 ? 7.515 14.286 2.341 1.00 87.00 105 LEU A N 1
ATOM 844 C CA . LEU A 1 105 ? 6.992 14.489 3.690 1.00 87.00 105 LEU A CA 1
ATOM 845 C C . LEU A 1 105 ? 7.656 13.512 4.674 1.00 87.00 105 LEU A C 1
ATOM 847 O O . LEU A 1 105 ? 7.544 12.287 4.522 1.00 87.00 105 LEU A O 1
ATOM 851 N N . ARG A 1 106 ? 8.347 14.039 5.691 1.00 89.38 106 ARG A N 1
ATOM 852 C CA . ARG A 1 106 ? 8.944 13.241 6.775 1.00 89.38 106 ARG A CA 1
ATOM 853 C C . ARG A 1 106 ? 7.882 12.850 7.796 1.00 89.38 106 ARG A C 1
ATOM 855 O O . ARG A 1 106 ? 6.863 13.515 7.923 1.00 89.38 106 ARG A O 1
ATOM 862 N N . HIS A 1 107 ? 8.073 11.698 8.432 1.00 91.81 107 HIS A N 1
ATOM 863 C CA . HIS A 1 107 ? 7.210 11.306 9.542 1.00 91.81 107 HIS A CA 1
ATOM 864 C C . HIS A 1 107 ? 7.483 12.229 10.733 1.00 91.81 107 HIS A C 1
ATOM 866 O O . HIS A 1 107 ? 8.644 12.440 11.079 1.00 91.81 107 HIS A O 1
ATOM 872 N N . GLU A 1 108 ? 6.415 12.748 11.328 1.00 92.31 108 GLU A N 1
ATOM 873 C CA . GLU A 1 108 ? 6.430 13.595 12.517 1.00 92.31 108 GLU A CA 1
ATOM 874 C C . GLU A 1 108 ? 5.391 13.020 13.494 1.00 92.31 108 GLU A C 1
ATOM 876 O O . GLU A 1 108 ? 4.204 12.984 13.153 1.00 92.31 108 GLU A O 1
ATOM 881 N N . PRO A 1 109 ? 5.795 12.526 14.680 1.00 89.06 109 PRO A N 1
ATOM 882 C CA . PRO A 1 109 ? 4.860 11.950 15.640 1.00 89.06 109 PRO A CA 1
ATOM 883 C C . PRO A 1 109 ? 3.730 12.922 15.994 1.00 89.06 109 PRO A C 1
ATOM 885 O O . PRO A 1 109 ? 3.968 14.077 16.334 1.00 89.06 109 PRO A O 1
ATOM 888 N N . GLY A 1 110 ? 2.485 12.449 15.914 1.00 86.38 110 GLY A N 1
ATOM 889 C CA . GLY A 1 110 ? 1.298 13.261 16.201 1.00 86.38 110 GLY A CA 1
ATOM 890 C C . GLY A 1 110 ? 0.852 14.192 15.069 1.00 86.38 110 GLY A C 1
ATOM 891 O O . GLY A 1 110 ? -0.219 14.784 15.186 1.00 86.38 11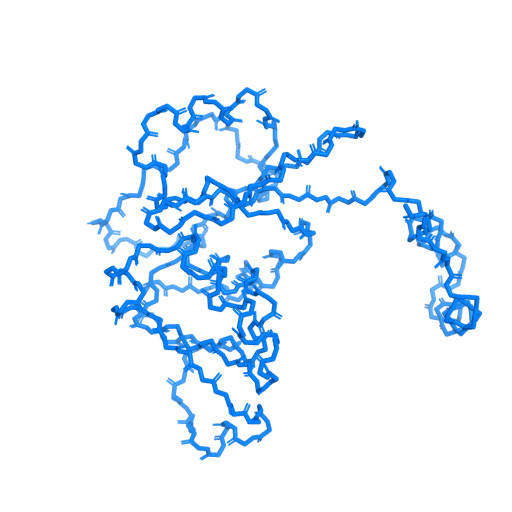0 GLY A O 1
ATOM 892 N N . ARG A 1 111 ? 1.600 14.285 13.961 1.00 90.44 111 ARG A N 1
ATOM 893 C CA . ARG A 1 111 ? 1.221 15.088 12.795 1.00 90.44 111 ARG A CA 1
ATOM 894 C C . ARG A 1 111 ? 0.950 14.206 11.583 1.00 90.44 111 ARG A C 1
ATOM 896 O O . ARG A 1 111 ? 1.807 13.453 11.123 1.00 90.44 111 ARG A O 1
ATOM 903 N N . LEU A 1 112 ? -0.251 14.341 11.029 1.00 92.94 112 LEU A N 1
ATOM 904 C CA . LEU A 1 112 ? -0.631 13.624 9.819 1.00 92.94 112 LEU A CA 1
ATOM 905 C C . LEU A 1 112 ? -0.027 14.287 8.581 1.00 92.94 112 LEU A C 1
ATOM 907 O O . LEU A 1 112 ? -0.055 15.506 8.418 1.00 92.94 112 LEU A O 1
ATOM 911 N N . LYS A 1 113 ? 0.487 13.465 7.672 1.00 92.69 113 LYS A N 1
ATOM 912 C CA . LYS A 1 113 ? 0.954 13.889 6.356 1.00 92.69 113 LYS A CA 1
ATOM 913 C C . LYS A 1 113 ? -0.225 14.198 5.455 1.00 92.69 113 LYS A C 1
ATOM 915 O O . LYS A 1 113 ? -1.216 13.476 5.452 1.00 92.69 113 LYS A O 1
ATOM 920 N N . ALA A 1 114 ? -0.064 15.218 4.627 1.00 88.56 114 ALA A N 1
ATOM 921 C CA . ALA A 1 114 ? -1.110 15.701 3.742 1.00 88.56 114 ALA A CA 1
ATOM 922 C C . ALA A 1 114 ? -1.386 14.790 2.530 1.00 88.56 114 ALA A C 1
ATOM 924 O O . ALA A 1 114 ? -2.505 14.764 2.029 1.00 88.56 114 ALA A O 1
ATOM 925 N N . PHE A 1 115 ? -0.394 14.035 2.047 1.00 89.38 115 PHE A N 1
ATOM 926 C CA . PHE A 1 115 ? -0.557 13.122 0.909 1.00 89.38 115 PHE A CA 1
ATOM 927 C C . PHE A 1 115 ? 0.498 12.008 0.895 1.00 89.38 115 PHE A C 1
ATOM 929 O O . PHE A 1 115 ? 1.607 12.168 1.414 1.00 89.38 115 PHE A O 1
ATOM 936 N N . TYR A 1 116 ? 0.153 10.869 0.297 1.00 91.56 116 TYR A N 1
ATOM 937 C CA . TYR A 1 116 ? 1.026 9.717 0.089 1.00 91.56 116 TYR A CA 1
ATOM 938 C C . TYR A 1 116 ? 1.454 9.646 -1.377 1.00 91.56 116 TYR A C 1
ATOM 940 O O . TYR A 1 116 ? 0.614 9.653 -2.270 1.00 91.56 116 TYR A O 1
ATOM 948 N N . VAL A 1 117 ? 2.758 9.548 -1.638 1.00 90.94 117 VAL A N 1
ATOM 949 C CA . VAL A 1 117 ? 3.283 9.440 -3.007 1.00 90.94 117 VAL A CA 1
ATOM 950 C C . VAL A 1 117 ? 3.441 7.976 -3.394 1.00 90.94 117 VAL A C 1
ATOM 952 O O . VAL A 1 117 ? 4.138 7.225 -2.712 1.00 90.94 117 VAL A O 1
ATOM 955 N N . LEU A 1 118 ? 2.843 7.578 -4.513 1.00 90.50 118 LEU A N 1
ATOM 956 C CA . LEU A 1 118 ? 2.918 6.218 -5.046 1.00 90.50 118 LEU A CA 1
ATOM 957 C C . LEU A 1 118 ? 2.899 6.200 -6.577 1.00 90.50 118 LEU A C 1
ATOM 959 O O . LEU A 1 118 ? 2.624 7.213 -7.210 1.00 90.50 118 LEU A O 1
ATOM 963 N N . ASN A 1 119 ? 3.204 5.054 -7.190 1.00 89.25 119 ASN A N 1
ATOM 964 C CA . ASN A 1 119 ? 2.922 4.862 -8.616 1.00 89.25 119 ASN A CA 1
ATOM 965 C C . ASN A 1 119 ? 1.400 4.939 -8.820 1.00 89.25 119 ASN A C 1
ATOM 967 O O . ASN A 1 119 ? 0.669 4.253 -8.107 1.00 89.25 119 ASN A O 1
ATOM 971 N N . ALA A 1 120 ? 0.930 5.755 -9.766 1.00 85.19 120 ALA A N 1
ATOM 972 C CA . ALA A 1 120 ? -0.501 5.959 -10.002 1.00 85.19 120 ALA A CA 1
ATOM 973 C C . ALA A 1 120 ? -1.249 4.635 -10.256 1.00 85.19 120 ALA A C 1
ATOM 975 O O . ALA A 1 120 ? -2.342 4.424 -9.733 1.00 85.19 120 ALA A O 1
ATOM 976 N N . ALA A 1 121 ? -0.613 3.694 -10.964 1.00 87.44 121 ALA A N 1
ATOM 977 C CA . ALA A 1 121 ? -1.185 2.380 -11.251 1.00 87.44 121 ALA A CA 1
ATOM 978 C C . ALA A 1 121 ? -1.470 1.546 -9.985 1.00 87.44 121 ALA A C 1
ATOM 980 O O . ALA A 1 121 ? -2.337 0.677 -10.003 1.00 87.44 121 ALA A O 1
ATOM 981 N N . SER A 1 122 ? -0.797 1.826 -8.862 1.00 90.88 122 SER A N 1
ATOM 982 C CA . SER A 1 122 ? -1.009 1.116 -7.594 1.00 90.88 122 SER A CA 1
ATOM 983 C C . SER A 1 122 ? -2.382 1.368 -6.963 1.00 90.88 122 SER A C 1
ATOM 985 O O . SER A 1 122 ? -2.752 0.625 -6.055 1.00 90.88 122 SER A O 1
ATOM 987 N N . LEU A 1 123 ? -3.127 2.385 -7.415 1.00 87.94 123 LEU A N 1
ATOM 988 C CA . LEU A 1 123 ? -4.502 2.647 -6.972 1.00 87.94 123 LEU A CA 1
ATOM 989 C C . LEU A 1 123 ? -5.541 1.832 -7.753 1.00 87.94 123 LEU A C 1
ATOM 991 O O . LEU A 1 123 ? -6.646 1.636 -7.257 1.00 87.94 123 LEU A O 1
ATOM 995 N N . LEU A 1 124 ? -5.199 1.319 -8.942 1.00 88.75 124 LEU A N 1
ATOM 996 C CA . LEU A 1 124 ? -6.136 0.560 -9.776 1.00 88.75 124 LEU A CA 1
ATOM 997 C C . LEU A 1 124 ? -6.686 -0.688 -9.067 1.00 88.75 124 LEU A C 1
ATOM 999 O O . LEU A 1 124 ? -7.900 -0.867 -9.105 1.00 88.75 124 LEU A O 1
ATOM 1003 N N . PRO A 1 125 ? -5.875 -1.509 -8.362 1.00 92.25 125 PRO A N 1
ATOM 1004 C CA . PRO A 1 125 ? -6.406 -2.649 -7.617 1.00 92.25 125 PRO A CA 1
ATOM 1005 C C . PRO A 1 125 ? -7.346 -2.233 -6.484 1.00 92.25 125 PRO A C 1
ATOM 1007 O O . PRO A 1 125 ? -8.326 -2.917 -6.237 1.00 92.25 125 PRO A O 1
ATOM 1010 N N . VAL A 1 126 ? -7.089 -1.096 -5.827 1.00 91.12 126 VAL A N 1
ATOM 1011 C CA . VAL A 1 126 ? -7.958 -0.581 -4.754 1.00 91.12 126 VAL A CA 1
ATOM 1012 C C . VAL A 1 126 ? -9.322 -0.177 -5.315 1.00 91.12 126 VAL A C 1
ATOM 1014 O O . VAL A 1 126 ? -10.353 -0.539 -4.755 1.00 91.12 126 VAL A O 1
ATOM 1017 N N . LEU A 1 127 ? -9.331 0.529 -6.450 1.00 86.94 127 LEU A N 1
ATOM 1018 C CA . LEU A 1 127 ? -10.564 0.906 -7.142 1.00 86.94 127 LEU A CA 1
ATOM 1019 C C . LEU A 1 127 ? -11.331 -0.321 -7.640 1.00 86.94 127 LEU A C 1
ATOM 1021 O O . LEU A 1 127 ? -12.542 -0.399 -7.457 1.00 86.94 127 LEU A O 1
ATOM 1025 N N . ALA A 1 128 ? -10.623 -1.283 -8.235 1.00 89.62 128 ALA A N 1
ATOM 1026 C CA . ALA A 1 128 ? -11.210 -2.516 -8.747 1.00 89.62 128 ALA A CA 1
ATOM 1027 C C . ALA A 1 128 ? -11.779 -3.404 -7.631 1.00 89.62 128 ALA A C 1
ATOM 1029 O O . ALA A 1 128 ? -12.800 -4.055 -7.837 1.00 89.62 128 ALA A O 1
ATOM 1030 N N . LEU A 1 129 ? -11.159 -3.397 -6.444 1.00 93.19 129 LEU A N 1
ATOM 1031 C CA . LEU A 1 129 ? -11.645 -4.136 -5.281 1.00 93.19 129 LEU A CA 1
ATOM 1032 C C . LEU A 1 129 ? -13.029 -3.640 -4.834 1.00 93.19 129 LEU A C 1
ATOM 1034 O O . LEU A 1 129 ? -13.821 -4.426 -4.312 1.00 93.19 129 LEU A O 1
ATOM 1038 N N . GLY A 1 130 ? -13.349 -2.361 -5.070 1.00 88.44 130 GLY A N 1
ATOM 1039 C CA . GLY A 1 130 ? -14.691 -1.809 -4.876 1.00 88.44 130 GLY A CA 1
ATOM 1040 C C . GLY A 1 130 ? -15.202 -1.960 -3.443 1.00 88.44 130 GLY A C 1
ATOM 1041 O O . GLY A 1 130 ? -16.326 -2.4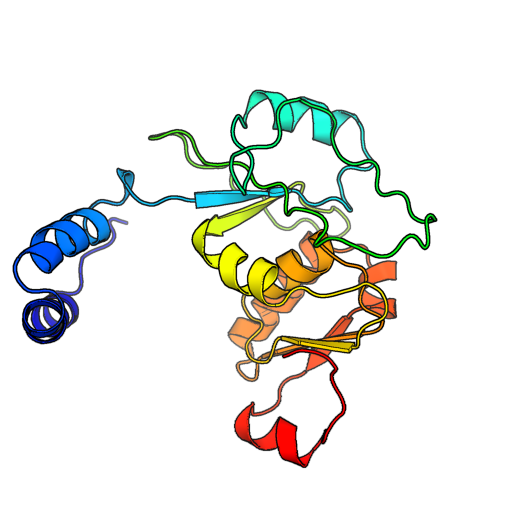18 -3.239 1.00 88.44 130 GLY A O 1
ATOM 1042 N N . VAL A 1 131 ? -14.348 -1.652 -2.463 1.00 91.00 131 VAL A N 1
ATOM 1043 C CA . VAL A 1 131 ? -14.669 -1.726 -1.029 1.00 91.00 131 VAL A CA 1
ATOM 1044 C C . VAL A 1 131 ? -15.830 -0.792 -0.690 1.00 91.00 131 VAL A C 1
ATOM 1046 O O . VAL A 1 131 ? -15.823 0.378 -1.072 1.00 91.00 131 VAL A O 1
ATOM 1049 N N . ARG A 1 132 ? -16.806 -1.301 0.062 1.00 90.25 132 ARG A N 1
ATOM 1050 C CA . ARG A 1 132 ? -17.926 -0.540 0.620 1.00 90.25 132 ARG A CA 1
ATOM 1051 C C . ARG A 1 132 ? -17.730 -0.336 2.118 1.00 90.25 132 ARG A C 1
ATOM 1053 O O . ARG A 1 132 ? -17.117 -1.151 2.807 1.00 90.25 132 ARG A O 1
ATOM 1060 N N . SER A 1 133 ? -18.259 0.769 2.635 1.00 89.00 133 SER A N 1
ATOM 1061 C CA . SER A 1 133 ? -18.218 1.043 4.071 1.00 89.00 133 SER A CA 1
ATOM 1062 C C . SER A 1 133 ? -18.937 -0.056 4.858 1.00 89.00 133 SER A C 1
ATOM 1064 O O . SER A 1 133 ? -19.975 -0.554 4.429 1.00 89.00 133 SER A O 1
ATOM 1066 N N . GLY A 1 134 ? -18.373 -0.433 6.004 1.00 93.69 134 GLY A N 1
ATOM 1067 C CA . GLY A 1 134 ? -18.871 -1.528 6.840 1.00 93.69 134 GLY A CA 1
ATOM 1068 C C . GLY A 1 134 ? -18.345 -2.923 6.480 1.00 93.69 134 GLY A C 1
ATOM 1069 O O . GLY A 1 134 ? -18.468 -3.825 7.305 1.00 93.69 134 GLY A O 1
ATOM 1070 N N . GLU A 1 135 ? -17.694 -3.115 5.330 1.00 96.44 135 GLU A N 1
ATOM 1071 C CA . GLU A 1 135 ? -17.094 -4.408 4.963 1.00 96.44 135 GLU A CA 1
ATOM 1072 C C . GLU A 1 135 ? -15.816 -4.704 5.768 1.00 96.44 135 GLU A C 1
ATOM 1074 O O . GLU A 1 135 ? -15.082 -3.792 6.170 1.00 96.44 135 GLU A O 1
ATOM 1079 N N . ARG A 1 136 ? -15.540 -5.993 5.989 1.00 98.12 136 ARG A N 1
ATOM 1080 C CA . ARG A 1 136 ? -14.273 -6.507 6.519 1.00 98.12 136 ARG A CA 1
ATOM 1081 C C . ARG A 1 136 ? -13.328 -6.791 5.360 1.00 98.12 136 ARG A C 1
ATOM 1083 O O . ARG A 1 136 ? -13.621 -7.608 4.491 1.00 98.12 136 ARG A O 1
ATOM 1090 N N . VAL A 1 137 ? -12.168 -6.151 5.372 1.00 98.38 137 VAL A N 1
ATOM 1091 C CA . VAL A 1 137 ? -11.196 -6.185 4.278 1.00 98.38 137 VAL A CA 1
ATOM 1092 C C . VAL A 1 137 ? -9.855 -6.706 4.780 1.00 98.38 137 VAL A C 1
ATOM 1094 O O . VAL A 1 137 ? -9.405 -6.331 5.865 1.00 98.38 137 VAL A O 1
ATOM 1097 N N . LEU A 1 138 ? -9.203 -7.548 3.986 1.00 98.31 138 LEU A N 1
ATOM 1098 C CA . LEU A 1 138 ? -7.840 -8.017 4.216 1.00 98.31 138 LEU A CA 1
ATOM 1099 C C . LEU A 1 138 ? -6.910 -7.430 3.152 1.00 98.31 138 LEU A C 1
ATOM 1101 O O . LEU A 1 138 ? -7.090 -7.684 1.978 1.00 98.31 138 LEU A O 1
ATOM 1105 N N . ASP A 1 139 ? -5.877 -6.697 3.551 1.00 98.25 139 ASP A N 1
ATOM 1106 C CA . ASP A 1 139 ? -4.710 -6.427 2.711 1.00 98.25 139 ASP A CA 1
ATOM 1107 C C . ASP A 1 139 ? -3.631 -7.452 3.079 1.00 98.25 139 ASP A C 1
ATOM 1109 O O . ASP A 1 139 ? -2.921 -7.305 4.079 1.00 98.25 139 ASP A O 1
ATOM 1113 N N . MET A 1 140 ? -3.566 -8.544 2.314 1.00 97.44 140 MET A N 1
ATOM 1114 C CA . MET A 1 140 ? -2.749 -9.719 2.650 1.00 97.44 140 MET A CA 1
ATOM 1115 C C . MET A 1 140 ? -1.234 -9.440 2.634 1.00 97.44 140 MET A C 1
ATOM 1117 O O . MET A 1 140 ? -0.483 -10.099 3.356 1.00 97.44 140 MET A O 1
ATOM 1121 N N . CYS A 1 141 ? -0.796 -8.468 1.827 1.00 96.88 141 CYS A N 1
ATOM 1122 C CA . CYS A 1 141 ? 0.608 -8.112 1.599 1.00 96.88 141 CYS A CA 1
ATOM 1123 C C . CYS A 1 141 ? 0.786 -6.593 1.713 1.00 96.88 141 CYS A C 1
ATOM 1125 O O . CYS A 1 141 ? 1.119 -5.900 0.742 1.00 96.88 141 CYS A O 1
ATOM 1127 N N . ALA A 1 142 ? 0.533 -6.077 2.911 1.00 97.94 142 ALA A N 1
ATOM 1128 C CA . ALA A 1 142 ? 0.214 -4.677 3.119 1.00 97.94 142 ALA A CA 1
ATOM 1129 C C . ALA A 1 142 ? 1.409 -3.723 3.001 1.00 97.94 142 ALA A C 1
ATOM 1131 O O . ALA A 1 142 ? 1.241 -2.574 2.585 1.00 97.94 142 ALA A O 1
ATOM 1132 N N . ALA A 1 143 ? 2.636 -4.124 3.349 1.00 97.31 143 ALA A N 1
ATOM 1133 C CA . ALA A 1 143 ? 3.734 -3.162 3.379 1.00 97.31 143 ALA A CA 1
ATOM 1134 C C . ALA A 1 143 ? 4.222 -2.767 1.970 1.00 97.31 143 ALA A C 1
ATOM 1136 O O . ALA A 1 143 ? 4.367 -3.612 1.086 1.00 97.31 143 ALA A O 1
ATOM 1137 N N . PRO A 1 144 ? 4.589 -1.491 1.741 1.00 95.31 144 PRO A N 1
ATOM 1138 C CA . PRO A 1 144 ? 4.786 -0.426 2.732 1.00 95.31 144 PRO A CA 1
ATOM 1139 C C . PRO A 1 144 ? 3.525 0.392 3.085 1.00 95.31 144 PRO A C 1
ATOM 1141 O O . PRO A 1 144 ? 3.657 1.449 3.694 1.00 95.31 144 PRO A O 1
ATOM 1144 N N . GLY A 1 145 ? 2.324 -0.047 2.698 1.00 96.31 145 GLY A N 1
ATOM 1145 C CA . GLY A 1 145 ? 1.044 0.530 3.135 1.00 96.31 145 GLY A CA 1
ATOM 1146 C C . GLY A 1 145 ? 0.288 1.345 2.090 1.00 96.31 145 GLY A C 1
ATOM 1147 O O . GLY A 1 145 ? -0.767 1.884 2.396 1.00 96.31 145 GLY A O 1
ATOM 1148 N N . GLY A 1 146 ? 0.784 1.465 0.854 1.00 95.38 146 GLY A N 1
ATOM 1149 C CA . GLY A 1 146 ? 0.146 2.314 -0.164 1.00 95.38 146 GLY A CA 1
ATOM 1150 C C . GLY A 1 146 ? -1.287 1.892 -0.523 1.00 95.38 146 GLY A C 1
ATOM 1151 O O . GLY A 1 146 ? -2.152 2.751 -0.670 1.00 95.38 146 GLY A O 1
ATOM 1152 N N . LYS A 1 147 ? -1.551 0.580 -0.624 1.00 95.88 147 LYS A N 1
ATOM 1153 C CA . LYS A 1 147 ? -2.897 0.049 -0.908 1.00 95.88 147 LYS A CA 1
ATOM 1154 C C . LYS A 1 147 ? -3.792 0.100 0.325 1.00 95.88 147 LYS A C 1
ATOM 1156 O O . LYS A 1 147 ? -4.904 0.602 0.220 1.00 95.88 147 LYS A O 1
ATOM 1161 N N . THR A 1 148 ? -3.265 -0.297 1.485 1.00 97.75 148 THR A N 1
ATOM 1162 C CA . THR A 1 148 ? -3.924 -0.146 2.790 1.00 97.75 148 THR A CA 1
ATOM 1163 C C . THR A 1 148 ? -4.430 1.283 3.001 1.00 97.75 148 THR A C 1
ATOM 1165 O O . THR A 1 148 ? -5.594 1.499 3.326 1.00 97.75 148 THR A O 1
ATOM 1168 N N . LEU A 1 149 ? -3.574 2.282 2.756 1.00 96.19 149 LEU A N 1
ATOM 1169 C CA . LEU A 1 149 ? -3.955 3.689 2.840 1.00 96.19 149 LEU A CA 1
ATOM 1170 C C . LEU A 1 149 ? -4.972 4.059 1.762 1.00 96.19 149 LEU A C 1
ATOM 1172 O O . LEU A 1 149 ? -5.935 4.740 2.084 1.00 96.19 149 LEU A O 1
ATOM 1176 N N . GLY A 1 150 ? -4.804 3.584 0.524 1.00 93.62 150 GLY A N 1
ATOM 1177 C CA . GLY A 1 150 ? -5.797 3.747 -0.541 1.00 93.62 150 GLY A CA 1
ATOM 1178 C C . GLY A 1 150 ? -7.199 3.309 -0.113 1.00 93.62 150 GLY A C 1
ATOM 1179 O O . GLY A 1 150 ? -8.137 4.086 -0.257 1.00 93.62 150 GLY A O 1
ATOM 1180 N N . ILE A 1 151 ? -7.328 2.123 0.489 1.00 94.50 151 ILE A N 1
ATOM 1181 C CA . ILE A 1 151 ? -8.605 1.599 0.999 1.00 94.50 151 ILE A CA 1
ATOM 1182 C C . ILE A 1 151 ? -9.203 2.553 2.045 1.00 94.50 151 ILE A C 1
ATOM 1184 O O . ILE A 1 151 ? -10.372 2.920 1.953 1.00 94.50 151 ILE A O 1
ATOM 1188 N N . LEU A 1 152 ? -8.395 3.027 2.999 1.00 93.75 152 LEU A N 1
ATOM 1189 C CA . LEU A 1 152 ? -8.837 3.969 4.041 1.00 93.75 152 LEU A CA 1
ATOM 1190 C C . LEU A 1 152 ? -9.185 5.373 3.512 1.00 93.75 152 LEU A C 1
ATOM 1192 O O . LEU A 1 152 ? -9.847 6.148 4.209 1.00 93.75 152 LEU A O 1
ATOM 1196 N N . GLN A 1 153 ? -8.712 5.736 2.315 1.00 89.75 153 GLN A N 1
ATOM 1197 C CA . GLN A 1 153 ? -9.070 6.997 1.661 1.00 89.75 153 GLN A CA 1
ATOM 1198 C C . GLN A 1 153 ? -10.338 6.881 0.802 1.00 89.75 153 GLN A C 1
ATOM 1200 O O . GLN A 1 153 ? -10.977 7.906 0.580 1.00 89.75 153 GLN A O 1
ATOM 1205 N N . CYS A 1 154 ? -10.729 5.683 0.346 1.00 84.62 154 CYS A N 1
ATOM 1206 C CA . CYS A 1 154 ? -11.940 5.490 -0.464 1.00 84.62 154 CYS A CA 1
ATOM 1207 C C . CYS A 1 154 ? -13.148 4.948 0.309 1.00 84.62 154 CYS A C 1
ATOM 1209 O O . CYS A 1 154 ? -14.274 5.128 -0.139 1.00 84.62 154 CYS A O 1
ATOM 1211 N N . ALA A 1 155 ? -12.944 4.279 1.444 1.00 87.75 155 ALA A N 1
ATOM 1212 C CA . ALA A 1 155 ? -14.023 3.652 2.199 1.00 87.75 155 ALA A CA 1
ATOM 1213 C C . ALA A 1 155 ? -13.768 3.693 3.711 1.00 87.75 155 ALA A C 1
ATOM 1215 O O . ALA A 1 155 ? -12.649 3.934 4.170 1.00 87.75 155 ALA A O 1
ATOM 1216 N N . GLN A 1 156 ? -14.818 3.418 4.488 1.00 91.25 156 GLN A N 1
ATOM 1217 C CA . GLN A 1 156 ? -14.729 3.208 5.931 1.00 91.25 156 GLN A CA 1
ATOM 1218 C C . GLN A 1 156 ? -15.075 1.749 6.263 1.00 91.25 156 GLN A C 1
ATOM 1220 O O . GLN A 1 156 ? -16.228 1.450 6.588 1.00 91.25 156 GLN A O 1
ATOM 1225 N N . PRO A 1 157 ? -14.113 0.818 6.128 1.00 94.75 157 PRO A N 1
ATOM 1226 C CA . PRO A 1 157 ? -14.350 -0.586 6.449 1.00 94.75 157 PRO A CA 1
ATOM 1227 C C . PRO A 1 157 ? -14.679 -0.755 7.937 1.00 94.75 157 PRO A C 1
ATOM 1229 O O . PRO A 1 157 ? -14.227 0.037 8.763 1.00 94.75 157 PRO A O 1
ATOM 1232 N N . SER A 1 158 ? -15.437 -1.794 8.292 1.00 96.50 158 SER A N 1
ATOM 1233 C CA . SER A 1 158 ? -15.634 -2.155 9.709 1.00 96.50 158 SER A CA 1
ATOM 1234 C C . SER A 1 158 ? -14.363 -2.744 10.319 1.00 96.50 158 SER A C 1
ATOM 1236 O O . SER A 1 158 ? -14.119 -2.606 11.515 1.00 96.50 158 SER A O 1
ATOM 1238 N N . LEU A 1 159 ? -13.539 -3.376 9.481 1.00 97.69 159 LEU A N 1
ATOM 1239 C CA . LEU A 1 159 ? -12.202 -3.844 9.810 1.00 97.69 159 LEU A CA 1
ATOM 1240 C C . LEU A 1 159 ? -11.341 -3.857 8.548 1.00 97.69 159 LEU A C 1
ATOM 1242 O O . LEU A 1 159 ? -11.732 -4.439 7.543 1.00 97.69 159 LEU A O 1
ATOM 1246 N N . LEU A 1 160 ? -10.136 -3.305 8.629 1.00 98.44 160 LEU A N 1
ATOM 1247 C CA . LEU A 1 160 ? -9.064 -3.496 7.662 1.00 98.44 160 LEU A CA 1
ATOM 1248 C C . LEU A 1 160 ? -7.910 -4.236 8.339 1.00 98.44 160 LEU A C 1
ATOM 1250 O O . LEU A 1 160 ? -7.176 -3.662 9.145 1.00 98.44 160 LEU A O 1
ATOM 1254 N N . CYS A 1 161 ? -7.747 -5.515 8.018 1.00 98.25 161 CYS A N 1
ATOM 1255 C CA . CYS A 1 161 ? -6.595 -6.294 8.447 1.00 98.25 161 CYS A CA 1
ATOM 1256 C C . CYS A 1 161 ? -5.448 -6.078 7.458 1.00 98.25 161 CYS A C 1
ATOM 1258 O O . CYS A 1 161 ? -5.567 -6.426 6.291 1.00 98.25 161 CYS A O 1
ATOM 1260 N N . ALA A 1 162 ? -4.341 -5.503 7.910 1.00 98.50 162 ALA A N 1
ATOM 1261 C CA . ALA A 1 162 ? -3.139 -5.282 7.122 1.00 98.50 162 ALA A CA 1
ATOM 1262 C C . ALA A 1 162 ? -2.065 -6.290 7.550 1.00 98.50 162 ALA A C 1
ATOM 1264 O O . ALA A 1 162 ? -1.453 -6.148 8.613 1.00 98.50 162 ALA A O 1
ATOM 1265 N N . ASN A 1 163 ? -1.852 -7.328 6.744 1.00 98.50 163 ASN A N 1
ATOM 1266 C CA . ASN A 1 163 ? -0.886 -8.382 7.030 1.00 98.50 163 ASN A CA 1
ATOM 1267 C C . ASN A 1 163 ? 0.467 -8.091 6.365 1.00 98.50 163 ASN A C 1
ATOM 1269 O O . ASN A 1 163 ? 0.539 -7.781 5.178 1.00 98.50 163 ASN A O 1
ATOM 1273 N N . GLU A 1 164 ? 1.556 -8.204 7.122 1.00 98.38 164 GLU A N 1
ATOM 1274 C CA . GLU A 1 164 ? 2.914 -8.223 6.575 1.00 98.38 164 GLU A CA 1
ATOM 1275 C C . GLU A 1 164 ? 3.808 -9.127 7.444 1.00 98.38 164 GLU A C 1
ATOM 1277 O O . GLU A 1 164 ? 4.137 -8.747 8.577 1.00 98.38 164 GLU A O 1
ATOM 1282 N N . PRO A 1 165 ? 4.230 -10.302 6.944 1.00 97.62 165 PRO A N 1
ATOM 1283 C CA . PRO A 1 165 ? 5.052 -11.233 7.715 1.00 97.62 165 PRO A CA 1
ATOM 1284 C C . PRO A 1 165 ? 6.467 -10.696 7.969 1.00 97.62 165 PRO A C 1
ATOM 1286 O O . PRO A 1 165 ? 6.985 -10.838 9.080 1.00 97.62 165 PRO A O 1
ATOM 1289 N N . ASP A 1 166 ? 7.072 -10.005 6.996 1.00 98.19 166 ASP A N 1
ATOM 1290 C CA . ASP A 1 166 ? 8.426 -9.468 7.139 1.00 98.19 166 ASP A CA 1
ATOM 1291 C C . ASP A 1 166 ? 8.469 -8.313 8.151 1.00 98.19 166 ASP A C 1
ATOM 1293 O O . ASP A 1 166 ? 7.768 -7.306 8.027 1.00 98.19 166 ASP A O 1
ATOM 1297 N N . GLU A 1 167 ? 9.316 -8.438 9.171 1.00 97.94 167 GLU A N 1
ATOM 1298 C CA . GLU A 1 167 ? 9.374 -7.472 10.267 1.00 97.94 167 GLU A CA 1
ATOM 1299 C C . GLU A 1 167 ? 9.812 -6.076 9.808 1.00 97.94 167 GLU A C 1
ATOM 1301 O O . GLU A 1 167 ? 9.227 -5.067 10.215 1.00 97.94 167 GLU A O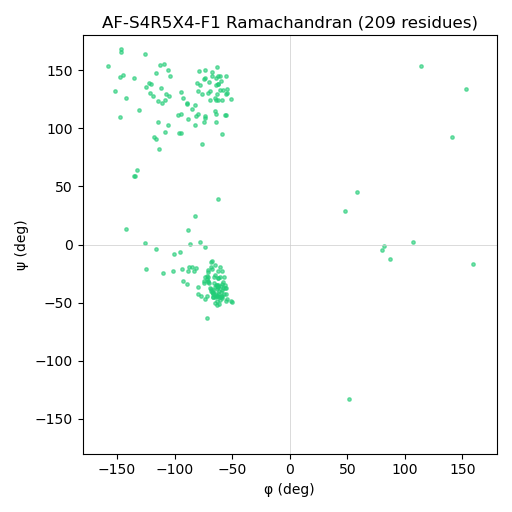 1
ATOM 1306 N N . VAL A 1 168 ? 10.823 -5.994 8.942 1.00 97.88 168 VAL A N 1
ATOM 1307 C CA . VAL A 1 168 ? 11.385 -4.715 8.490 1.00 97.88 168 VAL A CA 1
ATOM 1308 C C . VAL A 1 168 ? 10.361 -3.954 7.652 1.00 97.88 168 VAL A C 1
ATOM 1310 O O . VAL A 1 168 ? 10.174 -2.744 7.819 1.00 97.88 168 VAL A O 1
ATOM 1313 N N . ARG A 1 169 ? 9.658 -4.653 6.763 1.00 98.06 169 ARG A N 1
ATOM 1314 C CA . ARG A 1 169 ? 8.571 -4.108 5.955 1.00 98.06 169 ARG A CA 1
ATOM 1315 C C . ARG A 1 169 ? 7.362 -3.755 6.815 1.00 98.06 169 ARG A C 1
ATOM 1317 O O . ARG A 1 169 ? 6.808 -2.670 6.630 1.00 98.06 169 ARG A O 1
ATOM 1324 N N . ARG A 1 170 ? 7.010 -4.572 7.810 1.00 98.19 170 ARG A N 1
ATOM 1325 C CA . ARG A 1 170 ? 5.914 -4.279 8.745 1.00 98.19 170 ARG A CA 1
ATOM 1326 C C . ARG A 1 170 ? 6.185 -3.028 9.578 1.00 98.19 170 ARG A C 1
ATOM 1328 O O . ARG A 1 170 ? 5.286 -2.211 9.750 1.00 98.19 170 ARG A O 1
ATOM 1335 N N . ARG A 1 171 ? 7.427 -2.786 10.013 1.00 98.00 171 ARG A N 1
ATOM 1336 C CA . ARG A 1 171 ? 7.808 -1.512 10.660 1.00 98.00 171 ARG A CA 1
ATOM 1337 C C . ARG A 1 171 ? 7.556 -0.305 9.744 1.00 98.00 171 ARG A C 1
ATOM 1339 O O . ARG A 1 171 ? 7.075 0.725 10.208 1.00 98.00 171 ARG A O 1
ATOM 1346 N N . ARG A 1 172 ? 7.816 -0.428 8.434 1.00 97.44 172 ARG A N 1
ATOM 1347 C CA . ARG A 1 172 ? 7.503 0.630 7.447 1.00 97.44 172 ARG A CA 1
ATOM 1348 C C . ARG A 1 172 ? 5.997 0.838 7.283 1.00 97.44 172 ARG A C 1
ATOM 1350 O O . ARG A 1 172 ? 5.572 1.984 7.176 1.00 97.44 172 ARG A O 1
ATOM 1357 N N . LEU A 1 173 ? 5.213 -0.241 7.287 1.00 98.31 173 LEU A N 1
ATOM 1358 C CA . LEU A 1 173 ? 3.750 -0.181 7.279 1.00 98.31 173 LEU A CA 1
ATOM 1359 C C . LEU A 1 173 ? 3.216 0.553 8.515 1.00 98.31 173 LEU A C 1
ATOM 1361 O O . LEU A 1 173 ? 2.414 1.468 8.366 1.00 98.31 173 LEU A O 1
ATOM 1365 N N . LEU A 1 174 ? 3.698 0.218 9.715 1.00 97.62 174 LEU A N 1
ATOM 1366 C CA . LEU A 1 174 ? 3.298 0.890 10.958 1.00 97.62 174 LEU A CA 1
ATOM 1367 C C . LEU A 1 174 ? 3.629 2.389 10.929 1.00 97.62 174 LEU A C 1
ATOM 1369 O O . LEU A 1 174 ? 2.768 3.209 11.234 1.00 97.62 174 LEU A O 1
ATOM 1373 N N . LEU A 1 175 ? 4.834 2.758 10.476 1.00 96.88 175 LEU A N 1
ATOM 1374 C CA . LEU A 1 175 ? 5.219 4.163 10.301 1.00 96.88 175 LEU A CA 1
ATOM 1375 C C . LEU A 1 175 ? 4.347 4.885 9.266 1.00 96.88 175 LEU A C 1
ATOM 1377 O O . LEU A 1 175 ? 4.044 6.069 9.431 1.00 96.88 175 LEU A O 1
ATOM 1381 N N . ALA A 1 176 ? 3.948 4.208 8.187 1.00 96.81 176 ALA A N 1
ATOM 1382 C CA . ALA A 1 176 ? 3.011 4.765 7.219 1.00 96.81 176 ALA A CA 1
ATOM 1383 C C . ALA A 1 176 ? 1.636 4.982 7.867 1.00 96.81 176 ALA A C 1
ATOM 1385 O O . ALA A 1 176 ? 1.116 6.091 7.824 1.00 96.81 176 ALA A O 1
ATOM 1386 N N . LEU A 1 177 ? 1.085 3.974 8.539 1.00 97.31 177 LEU A N 1
ATOM 1387 C CA . LEU A 1 177 ? -0.193 4.071 9.241 1.00 97.31 177 LEU A CA 1
ATOM 1388 C C . LEU A 1 177 ? -0.203 5.224 10.256 1.00 97.31 177 LEU A C 1
ATOM 1390 O O . LEU A 1 177 ? -1.090 6.070 10.194 1.00 97.31 177 LEU A O 1
ATOM 1394 N N . GLU A 1 178 ? 0.824 5.340 11.101 1.00 96.56 178 GLU A N 1
ATOM 1395 C CA . GLU A 1 178 ? 0.946 6.446 12.062 1.00 96.56 178 GLU A CA 1
ATOM 1396 C C . GLU A 1 178 ? 1.083 7.816 11.378 1.00 96.56 178 GLU A C 1
ATOM 1398 O O . GLU A 1 178 ? 0.549 8.812 11.858 1.00 96.56 178 GLU A O 1
ATOM 1403 N N . SER A 1 179 ? 1.768 7.880 10.231 1.00 96.31 179 SER A N 1
ATOM 1404 C CA . SER A 1 179 ? 1.936 9.132 9.482 1.00 96.31 179 SER A CA 1
ATOM 1405 C C . SER A 1 179 ? 0.656 9.624 8.809 1.00 96.31 179 SER A C 1
ATOM 1407 O O . SER A 1 179 ? 0.605 10.785 8.414 1.00 96.31 179 SER A O 1
ATOM 1409 N N . PHE A 1 180 ? -0.324 8.755 8.566 1.00 95.69 180 PHE A N 1
ATOM 1410 C CA . PHE A 1 180 ? -1.444 9.058 7.670 1.00 95.69 180 PHE A CA 1
ATOM 1411 C C . PHE A 1 180 ? -2.818 8.884 8.312 1.00 95.69 180 PHE A C 1
ATOM 1413 O O . PHE A 1 180 ? -3.773 9.500 7.850 1.00 95.69 180 PHE A O 1
ATOM 1420 N N . VAL A 1 181 ? -2.944 8.113 9.387 1.00 95.38 181 VAL A N 1
ATOM 1421 C CA . VAL A 1 181 ? -4.244 7.778 9.969 1.00 95.38 181 VAL A CA 1
ATOM 1422 C C . VAL A 1 181 ? -4.298 8.258 11.426 1.00 95.38 181 VAL A C 1
ATOM 1424 O O . VAL A 1 181 ? -3.379 7.972 12.196 1.00 95.38 181 VAL A O 1
ATOM 1427 N N . PRO A 1 182 ? -5.357 8.981 11.845 1.00 94.69 182 PRO A N 1
ATOM 1428 C CA . PRO A 1 182 ? -5.538 9.382 13.234 1.00 94.69 182 PRO A CA 1
ATOM 1429 C C . PRO A 1 182 ? -5.504 8.176 14.174 1.00 94.69 182 PRO A C 1
ATOM 1431 O O . PRO A 1 182 ? -6.045 7.117 13.856 1.00 94.69 182 PRO A O 1
ATOM 1434 N N . ARG A 1 183 ? -4.947 8.350 15.379 1.00 94.25 183 ARG A N 1
ATOM 1435 C CA . ARG A 1 183 ? -4.855 7.269 16.379 1.00 94.25 183 ARG A CA 1
ATOM 1436 C C . ARG A 1 183 ? -6.209 6.643 16.723 1.00 94.25 183 ARG A C 1
ATOM 1438 O O . ARG A 1 183 ? -6.260 5.445 16.975 1.00 94.25 183 ARG A O 1
ATOM 1445 N N . SER A 1 184 ? -7.286 7.430 16.732 1.00 93.50 184 SER A N 1
ATOM 1446 C CA . SER A 1 184 ? -8.650 6.932 16.952 1.00 93.50 184 SER A CA 1
ATOM 1447 C C . SER A 1 184 ? -9.077 5.963 15.849 1.00 93.50 184 SER A C 1
ATOM 1449 O O . SER A 1 184 ? -9.441 4.833 16.150 1.00 93.50 184 SER A O 1
ATOM 1451 N N . ALA A 1 185 ? -8.938 6.371 14.585 1.00 93.00 185 ALA A N 1
ATOM 1452 C CA . ALA A 1 185 ? -9.264 5.549 13.423 1.00 93.00 185 ALA A CA 1
ATOM 1453 C C . ALA A 1 185 ? -8.358 4.312 13.301 1.00 93.00 185 ALA A C 1
ATOM 1455 O O . ALA A 1 185 ? -8.838 3.243 12.945 1.00 93.00 185 ALA A O 1
ATOM 1456 N N . LEU A 1 186 ? -7.067 4.416 13.642 1.00 94.56 186 LEU A N 1
ATOM 1457 C CA . LEU A 1 186 ? -6.181 3.248 13.690 1.00 94.56 186 LEU A CA 1
ATOM 1458 C C . LEU A 1 186 ? -6.671 2.202 14.689 1.00 94.56 186 LEU A C 1
ATOM 1460 O O . LEU A 1 186 ? -6.686 1.023 14.365 1.00 94.56 186 LEU A O 1
ATOM 1464 N N . ARG A 1 187 ? -7.084 2.631 15.887 1.00 94.81 187 ARG A N 1
ATOM 1465 C CA . ARG A 1 187 ? -7.553 1.722 16.941 1.00 94.81 187 ARG A CA 1
ATOM 1466 C C . ARG A 1 187 ? -8.895 1.074 16.618 1.00 94.81 187 ARG A C 1
ATOM 1468 O O . ARG A 1 187 ? -9.122 -0.043 17.064 1.00 94.81 187 ARG A O 1
ATOM 1475 N N . SER A 1 188 ? -9.780 1.775 15.910 1.00 94.62 188 SER A N 1
ATOM 1476 C CA . SER A 1 188 ? -11.128 1.276 15.627 1.00 94.62 188 SER A CA 1
ATOM 1477 C C . SER A 1 188 ? -11.248 0.530 14.301 1.00 94.62 188 SER A C 1
ATOM 1479 O O . SER A 1 188 ? -12.078 -0.365 14.210 1.00 94.62 188 SER A O 1
ATOM 1481 N N . LEU A 1 189 ? -10.458 0.888 13.283 1.00 95.31 189 LEU A N 1
ATOM 1482 C CA . LEU A 1 189 ? -10.637 0.375 11.920 1.00 95.31 189 LEU A CA 1
ATOM 1483 C C . LEU A 1 189 ? -9.535 -0.587 11.475 1.00 95.31 189 LEU A C 1
ATOM 1485 O O . LEU A 1 189 ? -9.776 -1.373 10.565 1.00 95.31 189 LEU A O 1
ATOM 1489 N N . VAL A 1 190 ? -8.322 -0.520 12.039 1.00 97.94 190 VAL A N 1
ATOM 1490 C CA . VAL A 1 190 ? -7.150 -1.211 11.474 1.00 97.94 190 VAL A CA 1
ATOM 1491 C C . VAL A 1 190 ? -6.581 -2.237 12.448 1.00 97.94 190 VAL A C 1
ATOM 1493 O O . VAL A 1 190 ? -6.221 -1.913 13.575 1.00 97.94 190 VAL A O 1
ATOM 1496 N N . ALA A 1 191 ? -6.407 -3.469 11.976 1.00 98.00 191 ALA A N 1
ATOM 1497 C CA . ALA A 1 191 ? -5.617 -4.491 12.654 1.00 98.00 191 ALA A CA 1
ATOM 1498 C C . ALA A 1 191 ? -4.358 -4.781 11.834 1.00 98.00 191 ALA A C 1
ATOM 1500 O O . ALA A 1 191 ? -4.442 -4.955 10.624 1.00 98.00 191 ALA A O 1
ATOM 1501 N N . VAL A 1 192 ? -3.190 -4.857 12.472 1.00 98.19 192 VAL A N 1
ATOM 1502 C CA . VAL A 1 192 ? -1.941 -5.241 11.796 1.00 98.19 192 VAL A CA 1
ATOM 1503 C C . VAL A 1 192 ? -1.545 -6.640 12.242 1.00 98.19 192 VAL A C 1
ATOM 1505 O O . VAL A 1 192 ? -1.482 -6.909 13.441 1.00 98.19 192 VAL A O 1
ATOM 1508 N N . SER A 1 193 ? -1.265 -7.523 11.287 1.00 97.38 193 SER A N 1
ATOM 1509 C CA . SER A 1 193 ? -0.855 -8.905 11.550 1.00 97.38 193 SER A CA 1
ATOM 1510 C C . SER A 1 193 ? 0.463 -9.257 10.851 1.00 97.38 193 SER A C 1
ATOM 1512 O O . SER A 1 193 ? 0.960 -8.520 9.998 1.00 97.38 193 SER A O 1
ATOM 1514 N N . ALA A 1 194 ? 1.077 -10.354 11.294 1.00 97.62 194 ALA A N 1
ATOM 1515 C CA . ALA A 1 194 ? 2.373 -10.841 10.827 1.00 97.62 194 ALA A CA 1
ATOM 1516 C C . ALA A 1 194 ? 2.308 -12.356 10.593 1.00 97.62 194 ALA A C 1
ATOM 1518 O O . ALA A 1 194 ? 2.984 -13.132 11.265 1.00 97.62 194 ALA A O 1
ATOM 1519 N N . ARG A 1 195 ? 1.402 -12.777 9.712 1.00 96.69 195 ARG A N 1
ATOM 1520 C CA . ARG A 1 195 ? 1.139 -14.179 9.377 1.00 96.69 195 ARG A CA 1
ATOM 1521 C C . ARG A 1 195 ? 1.630 -14.494 7.969 1.00 96.69 195 ARG A C 1
ATOM 1523 O O . ARG A 1 195 ? 1.690 -13.606 7.114 1.00 96.69 195 ARG A O 1
ATOM 1530 N N . ASP A 1 196 ? 1.930 -15.767 7.729 1.00 96.38 196 ASP A N 1
ATOM 1531 C CA . ASP A 1 196 ? 2.060 -16.272 6.367 1.00 96.38 196 ASP A CA 1
ATOM 1532 C C . ASP A 1 196 ? 0.693 -16.177 5.671 1.00 96.38 196 ASP A C 1
ATOM 1534 O O . ASP A 1 196 ? -0.322 -16.657 6.183 1.00 96.38 196 ASP A O 1
ATOM 1538 N N . GLY A 1 197 ? 0.661 -15.526 4.507 1.00 93.69 197 GLY A N 1
ATOM 1539 C CA . GLY A 1 197 ? -0.553 -15.384 3.708 1.00 93.69 197 GLY A CA 1
ATOM 1540 C C . GLY A 1 197 ? -1.127 -16.729 3.259 1.00 93.69 197 GLY A C 1
ATOM 1541 O O . GLY A 1 197 ? -2.345 -16.848 3.134 1.00 93.69 197 GLY A O 1
ATOM 1542 N N . CYS A 1 198 ? -0.280 -17.752 3.101 1.00 95.00 198 CYS A N 1
ATOM 1543 C CA . CYS A 1 198 ? -0.694 -19.108 2.736 1.00 95.00 198 CYS A CA 1
ATOM 1544 C C . CYS A 1 198 ? -1.561 -19.774 3.818 1.00 95.00 198 CYS A C 1
ATOM 1546 O O . CYS A 1 198 ? -2.389 -20.627 3.509 1.00 95.00 198 CYS A O 1
ATOM 1548 N N . GLU A 1 199 ? -1.405 -19.373 5.082 1.00 94.25 199 GLU A N 1
ATOM 1549 C CA . GLU A 1 199 ? -2.114 -19.966 6.222 1.00 94.25 199 GLU A CA 1
ATOM 1550 C C . GLU A 1 199 ? -3.412 -19.225 6.568 1.00 94.25 199 GLU A C 1
ATOM 1552 O O . GLU A 1 199 ? -4.306 -19.785 7.209 1.00 94.25 199 GLU A O 1
ATOM 1557 N N . LEU A 1 200 ? -3.548 -17.960 6.148 1.00 92.50 200 LEU A N 1
ATOM 1558 C CA . LEU A 1 200 ? -4.669 -17.103 6.551 1.00 92.50 200 LEU A CA 1
ATOM 1559 C C . LEU A 1 200 ? -6.032 -17.671 6.146 1.00 92.50 200 LEU A C 1
ATOM 1561 O O . LEU A 1 200 ? -6.985 -17.542 6.911 1.00 92.50 200 LEU A O 1
ATOM 1565 N N . GLY A 1 201 ? -6.128 -18.334 4.990 1.00 92.56 201 GLY A N 1
ATOM 1566 C CA . GLY A 1 201 ? -7.377 -18.954 4.537 1.00 92.56 201 GLY A CA 1
ATOM 1567 C C . GLY A 1 201 ? -7.874 -20.066 5.467 1.00 92.56 201 GLY A C 1
ATOM 1568 O O . GLY A 1 201 ? -9.077 -20.191 5.679 1.00 92.56 201 GLY A O 1
ATOM 1569 N N . ALA A 1 202 ? -6.955 -20.831 6.065 1.00 94.31 202 ALA A N 1
ATOM 1570 C CA . ALA A 1 202 ? -7.284 -21.879 7.029 1.00 94.31 202 ALA A CA 1
ATOM 1571 C C . ALA A 1 202 ? -7.562 -21.312 8.431 1.00 94.31 202 ALA A C 1
ATOM 1573 O O . ALA A 1 202 ? -8.443 -21.801 9.132 1.00 94.31 202 ALA A O 1
ATOM 1574 N N . LEU A 1 203 ? -6.830 -20.269 8.837 1.00 93.62 203 LEU A N 1
ATOM 1575 C CA . LEU A 1 203 ? -6.982 -19.633 10.151 1.00 93.62 203 LEU A CA 1
ATOM 1576 C C . LEU A 1 203 ? -8.239 -18.759 10.255 1.00 93.62 203 LEU A C 1
ATOM 1578 O O . LEU A 1 203 ? -8.801 -18.610 11.338 1.00 93.62 203 LEU A O 1
ATOM 1582 N N . GLN A 1 204 ? -8.642 -18.130 9.151 1.00 93.88 204 GLN A N 1
ATOM 1583 C CA . GLN A 1 204 ? -9.729 -17.151 9.094 1.00 93.88 204 GLN A CA 1
ATOM 1584 C C . GLN A 1 204 ? -10.658 -17.427 7.897 1.00 93.88 204 GLN A C 1
ATOM 1586 O O . GLN A 1 204 ? -10.830 -16.562 7.029 1.00 93.88 204 GLN A O 1
ATOM 1591 N N . PRO A 1 205 ? -11.271 -18.623 7.823 1.00 94.38 205 PRO A N 1
ATOM 1592 C CA . PRO A 1 205 ? -12.137 -18.985 6.708 1.00 94.38 205 PRO A CA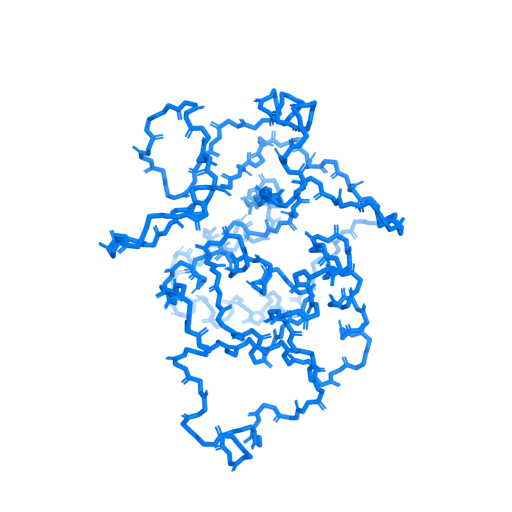 1
ATOM 1593 C C . PRO A 1 205 ? -13.341 -18.040 6.639 1.00 94.38 205 PRO A C 1
ATOM 1595 O O . PRO A 1 205 ? -13.907 -17.673 7.671 1.00 94.38 205 PRO A O 1
ATOM 1598 N N . ALA A 1 206 ? -13.700 -17.615 5.421 1.00 94.69 206 ALA A N 1
ATOM 1599 C CA . ALA A 1 206 ? -14.850 -16.746 5.128 1.00 94.69 206 ALA A CA 1
ATOM 1600 C C . ALA A 1 206 ? -14.965 -15.496 6.033 1.00 94.69 206 ALA A C 1
ATOM 1602 O O . ALA A 1 206 ? -16.056 -15.005 6.305 1.00 94.69 206 ALA A O 1
ATOM 1603 N N . SER A 1 207 ? -13.833 -14.993 6.536 1.00 96.31 207 SER A N 1
ATOM 1604 C CA . SER A 1 207 ? -13.816 -13.913 7.526 1.00 96.31 207 SER A CA 1
ATOM 1605 C C . SER A 1 207 ? -13.829 -12.515 6.907 1.00 96.31 207 SER A C 1
ATOM 1607 O O . SER A 1 207 ? -14.144 -11.550 7.600 1.00 96.31 207 SER A O 1
ATOM 1609 N N . TYR A 1 208 ? -13.474 -12.379 5.634 1.00 97.88 208 TYR A N 1
ATOM 1610 C CA . TYR A 1 208 ? -13.371 -11.090 4.958 1.00 97.88 208 TYR A CA 1
ATOM 1611 C C . TYR A 1 208 ? -14.316 -11.056 3.766 1.00 97.88 208 TYR A C 1
ATOM 1613 O O . TYR A 1 208 ? -14.392 -12.022 3.010 1.00 97.88 208 TYR A O 1
ATOM 1621 N N . ASP A 1 209 ? -14.990 -9.927 3.587 1.00 97.81 209 ASP A N 1
ATOM 1622 C CA . ASP A 1 209 ? -15.823 -9.669 2.415 1.00 97.81 209 ASP A CA 1
ATOM 1623 C C . ASP A 1 209 ? -14.949 -9.440 1.171 1.00 97.81 209 ASP A C 1
ATOM 1625 O O . ASP A 1 209 ? -15.363 -9.722 0.045 1.00 97.81 209 ASP A O 1
ATOM 1629 N N . LYS A 1 210 ? -13.734 -8.902 1.373 1.00 97.38 210 LYS A N 1
ATOM 1630 C CA . LYS A 1 210 ? -12.774 -8.535 0.321 1.00 97.38 210 LYS A CA 1
ATOM 1631 C C . LYS A 1 210 ? -11.327 -8.788 0.758 1.00 97.38 210 LYS A C 1
ATOM 1633 O O . LYS A 1 210 ? -10.994 -8.599 1.930 1.00 97.38 210 LYS A O 1
ATOM 1638 N N . VAL A 1 211 ? -10.479 -9.172 -0.198 1.00 96.50 211 VAL A N 1
ATOM 1639 C CA . VAL A 1 211 ? -9.041 -9.465 -0.033 1.00 96.50 211 VAL A CA 1
ATOM 1640 C C . VAL A 1 211 ? -8.243 -8.814 -1.160 1.00 96.50 211 VAL A C 1
ATOM 1642 O O . VAL A 1 211 ? -8.761 -8.836 -2.299 1.00 96.50 211 VAL A O 1
#

Solvent-accessible surface area (backbone atoms only — not comparable to full-atom values): 12452 Å² total; per-residue (Å²): 134,83,85,77,80,60,62,72,61,49,54,50,46,53,53,60,41,31,71,75,46,42,83,54,29,62,58,52,51,58,46,74,76,29,74,81,69,60,62,38,21,36,37,57,24,70,76,39,50,81,40,67,70,58,49,59,65,44,57,80,76,44,84,45,57,41,76,81,79,77,85,72,91,76,71,81,72,82,72,90,77,71,94,70,87,86,71,70,52,73,52,63,29,23,48,58,55,82,94,48,80,79,83,86,82,76,84,44,93,96,43,58,42,60,55,48,80,44,55,48,74,63,50,50,63,49,61,71,65,53,64,51,64,62,37,30,32,36,37,67,73,23,50,62,25,70,52,57,49,46,45,63,64,39,31,56,42,54,30,35,38,35,19,27,56,53,64,73,45,33,54,43,20,52,54,40,46,60,23,47,44,56,72,67,55,41,72,66,28,49,44,81,46,66,51,63,66,88,50,42,61,79,76,47,62,94,65,50,81,42,109

pLDDT: mean 82.92, std 18.75, range [32.91, 98.5]

InterPro domains:
  IPR001678 SAM-dependent methyltransferase RsmB-F/NOP2-type domain [PS51686] (51-211)
  IPR023267 RNA (C5-cytosine) methyltransferase [PTHR22808] (4-211)
  IPR029063 S-adenosyl-L-methionine-dependent methyltransferase superfamily [G3DSA:3.40.50.150] (119-211)
  IPR029063 S-adenosyl-L-methionine-dependent methyltransferase superfamily [SSF53335] (113-211)
  IPR049560 SAM-dependent methyltransferase RsmB-F/NOP2-type, catalytic core [PF01189] (127-176)

Secondary structure (DSSP, 8-state):
------HHHHHHHHHHHHHHHTHHHHHHHHHHT-GGG--EEEEE-TTTTTSHHHHHHHHTT----SSTT--S-------SS------------EEPPTT-PPP-PPPBTTB--SEEEEEGGGGHHHHHHT--TT-EEEETT-TT-HHHHHHHHH---SEEEEE--SHHHHHHHHHHHHHHS-HHHHHHHEEEE---HHHHHHHSTT--SB-

Sequence (211 aa):
IGRTVCRAVLEHFDVEYGELFGQRWLKFRAVMLAPNKWQYAALPNLFAMQQRETREGLAEHFRYTFPAGSHGPEWPLRSLDDGRSAGVAGLWCFLAQAGRPFPKLRHEPGRLKAFYVLNAASLLPVLALGVRSGERVLDMCAAPGGKTLGILQCAQPSLLCANEPDEVRRRRLLLALESFVPRSALRSLVAVSARDGCELGALQPASYDKV

Mean predicted aligned error: 7.94 Å

Foldseek 3Di:
DDDDDDPVVVVVCCVPVCVVPPPVSVVVSVLVPDPLNFKKKWQFQPVQVVDPVLLVVVVVQFDAFPPGDDDDDPDDDPPVDDPDDDDQQGGGIGIHDRPGDDDDDDQDQPAADGTDMDRPVLLVVLRVQSDEEQFAEEPQDQFLNPSVSSNVRRYHYQEYEYEHQDPVRLVNNVSNCRRRPDPVSCVRHYDYYNDDSVCCCVVQPPNGPTD

Radius of gyration: 19.01 Å; Cα contacts (8 Å, |Δi|>4): 287; chains: 1; bounding box: 50×47×48 Å

Organism: Petromyzon marinus (NCBI:txid7757)

Nearest PDB structures (foldseek):
  4fp9-assembly4_D  TM=8.311E-01  e=2.939E-14  Homo sapiens
  7oic-assembly1_x  TM=7.725E-01  e=2.920E-13  Homo sapiens
  4fp9-assembly1_A  TM=7.608E-01  e=7.318E-13  Homo sapiens
  7o9m-assembly1_A1  TM=7.715E-01  e=1.085E-12  Homo sapiens
  7ods-assembly1_x  TM=8.144E-01  e=7.766E-12  Homo sapiens